Protein AF-A0A5D2T5R1-F1 (afdb_monomer_lite)

Radius of gyration: 22.69 Å; chains: 1; bounding box: 61×31×60 Å

pLDDT: mean 83.23, std 13.33, range [31.56, 95.31]

InterPro domains:
  IPR001096 Peptidase C13, legumain [PF01650] (1-51)
  IPR001096 Peptidase C13, legumain [PTHR12000] (1-160)
  IPR046427 Legumain prodomain superfamily [G3DSA:1.10.132.130] (79-177)
  IPR048501 Legumain, prodomain [PF20985] (106-160)

Sequence (188 aa):
MEDSDIHNLRKETLHQQYELVKRRTINDNSAYGSHVMQFAGIGISMDNLFTCLGTNPANDNFKFVNGNSLLPPTKAVNQRNADLAHFWDKYRKAPDVLVRKVEAQKQVMEAMSHRMHVDKGIQLIGKLLFGVERGPEVLNTVRPAGQPLVDDWKCLKKMVISLILSPSSSFSFFSSCNLRRCSVHRHM

Foldseek 3Di:
DVLQVQAFQQQDFLLLVQVLVQVQQCQVVDPQHDGRDDDDDPVRRRHGSCVPPNGDPVNNPHHDDSDNPDHRDPDDDDPLCPQLVVLVVQLVPDDPVDPSNVVSVVSNVVVVVQLVLLVVVLLVVLCVVPNNPCSVVQLPDDDDPPDDLAPDPVQLVVLVVVVCPPPRDDCDPSSVVSSSSSRGDPDD

Secondary structure (DSSP, 8-state):
-HHHHHS-TTT-BHHHHHHHHHHHHHGGG-TT-------S-HHHHTSBTHHHH---GGGTT----SS--SPPPS----HHHHHHHHHHHHHHHS-TTSHHHHHHHHHHHHHHHHHHHHHHHHHHHHHHHH-TTHHHHHHH--PPTTS-S-S-HHHHHHHHHHHHTSTT----GGGGGGTTGGG-----

Structure 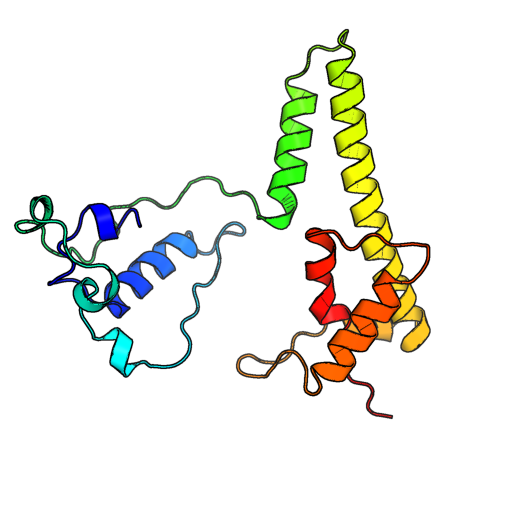(mmCIF, N/CA/C/O backbone):
data_AF-A0A5D2T5R1-F1
#
_entry.id   AF-A0A5D2T5R1-F1
#
loop_
_atom_site.group_PDB
_atom_site.id
_atom_site.type_symbol
_atom_site.label_atom_id
_atom_site.label_alt_id
_atom_site.label_comp_id
_atom_site.label_asym_id
_atom_site.label_entity_id
_atom_site.label_seq_id
_atom_site.pdbx_PDB_ins_code
_atom_site.Cartn_x
_atom_site.Cartn_y
_atom_site.Cartn_z
_atom_site.occupancy
_atom_site.B_iso_or_equiv
_atom_site.auth_seq_id
_atom_site.auth_comp_id
_atom_site.auth_asym_id
_atom_site.auth_atom_id
_atom_site.pdbx_PDB_model_num
ATOM 1 N N . MET A 1 1 ? 14.013 5.624 -6.627 1.00 91.00 1 MET A N 1
ATOM 2 C CA . MET A 1 1 ? 14.733 6.820 -6.139 1.00 91.00 1 MET A CA 1
ATOM 3 C C . MET A 1 1 ? 16.189 6.475 -5.927 1.00 91.00 1 MET A C 1
ATOM 5 O O . MET A 1 1 ? 16.921 6.706 -6.864 1.00 91.00 1 MET A O 1
ATOM 9 N N . GLU A 1 2 ? 16.575 5.794 -4.839 1.00 90.12 2 GLU A N 1
ATOM 10 C CA . GLU A 1 2 ? 17.989 5.417 -4.595 1.00 90.12 2 GLU A CA 1
ATOM 11 C C . GLU A 1 2 ? 18.666 4.722 -5.788 1.00 90.12 2 GLU A C 1
ATOM 13 O O . GLU A 1 2 ? 19.826 4.968 -6.084 1.00 90.12 2 GLU A O 1
ATOM 18 N N . ASP A 1 3 ? 17.920 3.871 -6.487 1.00 89.19 3 ASP A N 1
ATOM 19 C CA . ASP A 1 3 ? 18.346 3.224 -7.726 1.00 89.19 3 ASP A CA 1
ATOM 20 C C . ASP A 1 3 ? 18.598 4.232 -8.871 1.00 89.19 3 ASP A C 1
ATOM 22 O O . AS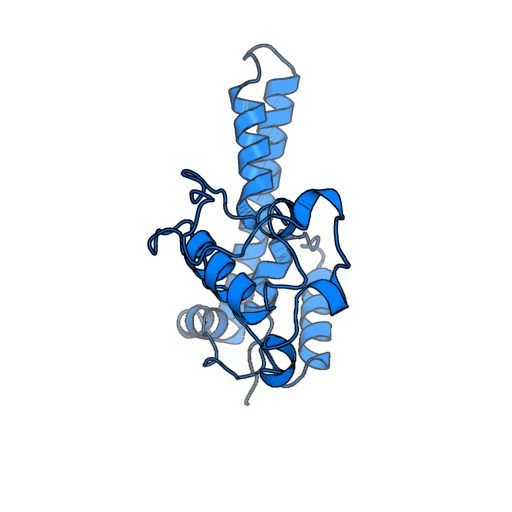P A 1 3 ? 19.683 4.278 -9.446 1.00 89.19 3 ASP A O 1
ATOM 26 N N . SER A 1 4 ? 17.642 5.126 -9.132 1.00 90.62 4 SER A N 1
ATOM 27 C CA . SER A 1 4 ? 17.786 6.200 -10.124 1.00 90.62 4 SER A CA 1
ATOM 28 C C . SER A 1 4 ? 18.909 7.193 -9.814 1.00 90.62 4 SER A C 1
ATOM 30 O O . SER A 1 4 ? 19.455 7.791 -10.738 1.00 90.62 4 SER A O 1
ATOM 32 N N . ASP A 1 5 ? 19.254 7.380 -8.540 1.00 90.06 5 ASP A N 1
ATOM 33 C CA . ASP A 1 5 ? 20.281 8.337 -8.117 1.00 90.06 5 ASP A CA 1
ATOM 34 C C . ASP A 1 5 ? 21.699 7.892 -8.502 1.00 90.06 5 ASP A C 1
ATOM 36 O O . ASP A 1 5 ? 22.591 8.735 -8.609 1.00 90.06 5 ASP A O 1
ATOM 40 N N . ILE A 1 6 ? 21.918 6.592 -8.736 1.00 87.69 6 ILE A N 1
ATOM 41 C CA . ILE A 1 6 ? 23.251 6.009 -8.977 1.00 87.69 6 ILE A CA 1
ATOM 42 C C . ILE A 1 6 ? 23.436 5.445 -10.393 1.00 87.69 6 ILE A C 1
ATOM 44 O O . ILE A 1 6 ? 24.558 5.106 -10.775 1.00 87.69 6 ILE A O 1
ATOM 48 N N . HIS A 1 7 ? 22.365 5.341 -11.184 1.00 87.75 7 HIS A N 1
ATOM 49 C CA . HIS A 1 7 ? 22.400 4.769 -12.530 1.00 87.75 7 HIS A CA 1
ATOM 50 C C . HIS A 1 7 ? 22.285 5.824 -13.638 1.00 87.75 7 HIS A C 1
ATOM 52 O O . HIS A 1 7 ? 21.771 6.930 -13.459 1.00 87.75 7 HIS A O 1
ATOM 58 N N . ASN A 1 8 ? 22.774 5.463 -14.830 1.00 90.50 8 ASN A N 1
ATOM 59 C CA . ASN A 1 8 ? 22.544 6.236 -16.045 1.00 90.50 8 ASN A CA 1
ATOM 60 C C . ASN A 1 8 ? 21.155 5.907 -16.612 1.00 90.50 8 ASN A C 1
ATOM 62 O O . ASN A 1 8 ? 20.963 4.873 -17.257 1.00 90.50 8 ASN A O 1
ATOM 66 N N . LEU A 1 9 ? 20.213 6.832 -16.440 1.00 92.38 9 LEU A N 1
ATOM 67 C CA . LEU A 1 9 ? 18.804 6.665 -16.815 1.00 92.38 9 LEU A CA 1
ATOM 68 C C . LEU A 1 9 ? 18.557 6.575 -18.330 1.00 92.38 9 LEU A C 1
ATOM 70 O O . LEU A 1 9 ? 17.458 6.231 -18.757 1.00 92.38 9 LEU A O 1
ATOM 74 N N . ARG A 1 10 ? 19.564 6.861 -19.168 1.00 91.69 10 ARG A N 1
ATOM 75 C CA . ARG A 1 10 ? 19.501 6.625 -20.624 1.00 91.69 10 ARG A CA 1
ATOM 76 C C . ARG A 1 10 ? 19.769 5.168 -21.002 1.00 91.69 10 ARG A C 1
ATOM 78 O O . ARG A 1 10 ? 19.569 4.807 -22.157 1.00 91.69 10 ARG A O 1
ATOM 85 N N . LYS A 1 11 ? 20.291 4.368 -20.071 1.00 90.31 11 LYS A N 1
ATOM 86 C CA . LYS A 1 11 ? 20.657 2.956 -20.274 1.00 90.31 11 LYS A CA 1
ATOM 87 C C . LYS A 1 11 ? 19.783 1.997 -19.469 1.00 90.31 11 LYS A C 1
ATOM 89 O O . LYS A 1 11 ? 19.877 0.793 -19.679 1.00 90.31 11 LYS A O 1
ATOM 94 N N . GLU A 1 12 ? 19.000 2.522 -18.535 1.00 90.81 12 GLU A N 1
ATOM 95 C CA . GLU A 1 12 ? 18.075 1.762 -17.708 1.00 90.81 12 GLU A CA 1
ATOM 96 C C . GLU A 1 12 ? 16.637 2.001 -18.170 1.00 90.81 12 GLU A C 1
ATOM 98 O O . GLU A 1 12 ? 16.208 3.141 -18.354 1.00 90.81 12 GLU A O 1
ATOM 103 N N . THR A 1 13 ? 15.896 0.912 -18.342 1.00 92.19 13 THR A N 1
AT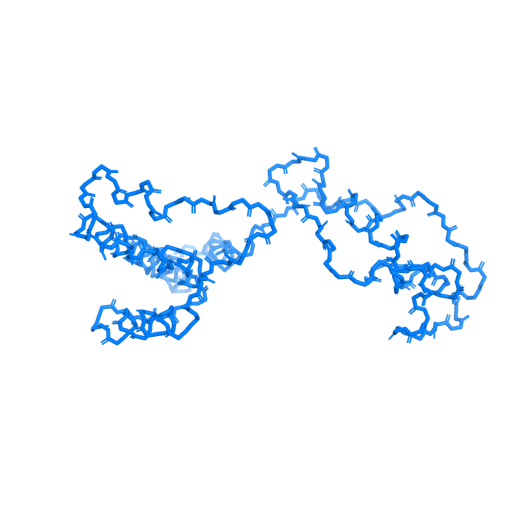OM 104 C CA . THR A 1 13 ? 14.479 0.921 -18.725 1.00 92.19 13 THR A CA 1
ATOM 105 C C . THR A 1 13 ? 13.560 0.932 -17.507 1.00 92.19 13 THR A C 1
ATOM 107 O O . THR A 1 13 ? 13.919 0.458 -16.426 1.00 92.19 13 THR A O 1
ATOM 110 N N . LEU A 1 14 ? 12.327 1.404 -17.693 1.00 92.50 14 LEU A N 1
ATOM 111 C CA . LEU A 1 14 ? 11.272 1.331 -16.676 1.00 92.50 14 LEU A CA 1
ATOM 112 C C . LEU A 1 14 ? 11.038 -0.107 -16.175 1.00 92.50 14 LEU A C 1
ATOM 114 O O . LEU A 1 14 ? 10.806 -0.319 -14.984 1.00 92.50 14 LEU A O 1
ATOM 118 N N . HIS A 1 15 ? 11.132 -1.104 -17.058 1.00 92.06 15 HIS A N 1
ATOM 119 C CA . HIS A 1 15 ? 10.976 -2.514 -16.710 1.00 92.06 15 HIS A CA 1
ATOM 120 C C . HIS A 1 15 ? 12.117 -3.031 -15.823 1.00 92.06 15 HIS A C 1
ATOM 122 O O . HIS A 1 15 ? 11.867 -3.732 -14.842 1.00 92.06 15 HIS A O 1
ATOM 128 N N . GLN A 1 16 ? 13.364 -2.665 -16.133 1.00 91.38 16 GLN A N 1
ATOM 129 C CA . GLN A 1 16 ? 14.523 -3.037 -15.317 1.00 91.38 16 GLN A CA 1
ATOM 130 C C . GLN A 1 16 ? 14.413 -2.473 -13.900 1.00 91.38 16 GLN A C 1
ATOM 132 O O . GLN A 1 16 ? 14.562 -3.223 -12.931 1.00 91.38 16 GLN A O 1
ATOM 137 N N . GLN A 1 17 ? 14.050 -1.194 -13.778 1.00 92.00 17 GLN A N 1
ATOM 138 C CA . GLN A 1 17 ? 13.802 -0.585 -12.477 1.00 92.00 17 GLN A CA 1
ATOM 139 C C . GLN A 1 17 ? 12.642 -1.265 -11.739 1.00 92.00 17 GLN A C 1
ATOM 141 O O . GLN A 1 17 ? 12.740 -1.520 -10.537 1.00 92.00 17 GLN A O 1
ATOM 146 N N . TYR A 1 18 ? 11.548 -1.591 -12.435 1.00 92.06 18 TYR A N 1
ATOM 147 C CA . TYR A 1 18 ? 10.425 -2.316 -11.840 1.00 92.06 18 TYR A CA 1
ATOM 148 C C . TYR A 1 18 ? 10.869 -3.648 -11.222 1.00 92.06 18 TYR A C 1
ATOM 150 O O . TYR A 1 18 ? 10.555 -3.908 -10.060 1.00 92.06 18 TYR A O 1
ATOM 158 N N . GLU A 1 19 ? 11.624 -4.474 -11.950 1.00 90.94 19 GLU A N 1
ATOM 159 C CA . GLU A 1 19 ? 12.091 -5.769 -11.440 1.00 90.94 19 GLU A CA 1
ATOM 160 C C . GLU A 1 19 ? 13.079 -5.614 -10.271 1.00 90.94 19 GLU A C 1
ATOM 162 O O . GLU A 1 19 ? 13.005 -6.369 -9.294 1.00 90.94 19 GLU A O 1
ATOM 167 N N . LEU A 1 20 ? 13.950 -4.598 -10.305 1.00 90.44 20 LEU A N 1
ATOM 168 C CA . LEU A 1 20 ? 14.863 -4.290 -9.201 1.00 90.44 20 LEU A CA 1
ATOM 169 C C . LEU A 1 20 ? 14.090 -3.890 -7.936 1.00 90.44 20 LEU A C 1
ATOM 171 O O . LEU A 1 20 ? 14.309 -4.459 -6.860 1.00 90.44 20 LEU A O 1
ATOM 175 N N . VAL A 1 21 ? 13.140 -2.957 -8.066 1.00 91.31 21 VAL A N 1
ATOM 176 C CA . VAL A 1 21 ? 12.289 -2.494 -6.961 1.00 91.31 21 VAL A CA 1
ATOM 177 C C . VAL A 1 21 ? 11.440 -3.643 -6.424 1.00 91.31 21 VAL A C 1
ATOM 179 O O . VAL A 1 21 ? 11.411 -3.865 -5.218 1.00 91.31 21 VAL A O 1
ATOM 182 N N . LYS A 1 22 ? 10.824 -4.444 -7.295 1.00 91.12 22 LYS A N 1
ATOM 183 C CA . LYS A 1 22 ? 10.044 -5.632 -6.922 1.00 91.12 22 LYS A CA 1
ATOM 184 C C . LYS A 1 22 ? 10.860 -6.621 -6.095 1.00 91.12 22 LYS A C 1
ATOM 186 O O . LYS A 1 22 ? 10.397 -7.043 -5.035 1.00 91.12 22 LYS A O 1
ATOM 191 N N . ARG A 1 23 ? 12.082 -6.951 -6.527 1.00 88.75 23 ARG A N 1
ATOM 192 C CA . ARG A 1 23 ? 12.979 -7.858 -5.793 1.00 88.75 23 ARG A CA 1
ATOM 193 C C . ARG A 1 23 ? 13.417 -7.276 -4.449 1.00 88.75 23 ARG A C 1
ATOM 195 O O . ARG A 1 23 ? 13.539 -8.009 -3.475 1.00 88.75 23 ARG A O 1
ATOM 202 N N . ARG A 1 24 ? 13.635 -5.963 -4.361 1.00 88.06 24 ARG A N 1
ATOM 203 C CA . ARG A 1 24 ? 13.992 -5.314 -3.091 1.00 88.06 24 ARG A CA 1
ATOM 204 C C . ARG A 1 24 ? 12.807 -5.246 -2.123 1.00 88.06 24 ARG A C 1
ATOM 206 O O . ARG A 1 24 ? 12.976 -5.482 -0.931 1.00 88.06 24 ARG A O 1
ATOM 213 N N . THR A 1 25 ? 11.612 -4.936 -2.619 1.00 89.50 25 THR A N 1
ATOM 214 C CA . THR A 1 25 ? 10.406 -4.739 -1.803 1.00 89.50 25 THR A CA 1
ATOM 215 C C . THR A 1 25 ? 9.778 -6.050 -1.329 1.00 89.50 25 THR A C 1
ATOM 217 O O . THR A 1 25 ? 9.201 -6.070 -0.242 1.00 89.50 25 THR A O 1
ATOM 220 N N . ILE A 1 26 ? 9.917 -7.155 -2.074 1.00 88.38 26 ILE A N 1
ATOM 221 C CA . ILE A 1 26 ? 9.439 -8.467 -1.607 1.00 88.38 26 ILE A CA 1
ATOM 222 C C . ILE A 1 26 ? 10.210 -8.956 -0.369 1.00 88.38 26 ILE A C 1
ATOM 224 O O . ILE A 1 26 ? 9.658 -9.730 0.409 1.00 88.38 26 ILE A O 1
ATOM 228 N N . ASN A 1 27 ? 11.442 -8.466 -0.157 1.00 82.81 27 ASN A N 1
ATOM 229 C CA . ASN A 1 27 ? 12.270 -8.700 1.032 1.00 82.81 27 ASN A CA 1
ATOM 230 C C . ASN A 1 27 ? 12.295 -10.179 1.463 1.00 82.81 27 ASN A C 1
ATOM 232 O O . ASN A 1 27 ? 11.789 -10.520 2.536 1.00 82.81 27 ASN A O 1
ATOM 236 N N . ASP A 1 28 ? 12.782 -11.051 0.574 1.00 79.38 28 ASP A N 1
ATOM 237 C CA . ASP A 1 28 ? 12.833 -12.515 0.734 1.00 79.38 28 ASP A CA 1
ATOM 238 C C . ASP A 1 28 ? 11.495 -13.161 1.130 1.00 79.38 28 ASP A C 1
ATOM 240 O O . ASP A 1 28 ? 11.442 -14.153 1.854 1.00 79.38 28 ASP A O 1
ATOM 244 N N . ASN A 1 29 ? 10.387 -12.580 0.657 1.00 72.62 29 ASN A N 1
ATOM 245 C CA . ASN A 1 29 ? 9.025 -12.996 0.988 1.00 72.62 29 ASN A CA 1
ATOM 246 C C . ASN A 1 29 ? 8.727 -12.969 2.503 1.00 72.62 29 ASN A C 1
ATOM 248 O O . ASN A 1 29 ? 7.905 -13.732 3.012 1.00 72.62 29 ASN A O 1
ATOM 252 N N . SER A 1 30 ? 9.406 -12.089 3.242 1.00 76.00 30 SER A N 1
ATOM 253 C CA . SER A 1 30 ? 9.141 -11.875 4.663 1.00 76.00 30 SER A CA 1
ATOM 254 C C . SER A 1 30 ? 7.781 -11.208 4.890 1.00 76.00 30 SER A C 1
ATOM 256 O O . SER A 1 30 ? 7.253 -10.493 4.038 1.00 76.00 30 SER A O 1
ATOM 258 N N . ALA A 1 31 ? 7.245 -11.343 6.108 1.00 74.94 31 ALA A N 1
ATOM 259 C CA . ALA A 1 31 ? 6.008 -10.674 6.530 1.00 74.94 31 ALA A CA 1
ATOM 260 C C . ALA A 1 31 ? 6.065 -9.128 6.466 1.00 74.94 31 ALA A C 1
ATOM 262 O O . ALA A 1 31 ? 5.047 -8.460 6.651 1.00 74.94 31 ALA A O 1
ATOM 263 N N . TYR A 1 32 ? 7.250 -8.561 6.231 1.00 77.44 32 TYR A N 1
ATOM 264 C CA . TYR A 1 32 ? 7.507 -7.125 6.160 1.00 77.44 32 TYR A CA 1
ATOM 265 C C . TYR A 1 32 ? 7.657 -6.605 4.720 1.00 77.44 32 TYR A C 1
ATOM 267 O O . TYR A 1 32 ? 7.823 -5.399 4.537 1.00 77.44 32 TYR A O 1
ATOM 275 N N . GLY A 1 33 ? 7.611 -7.490 3.719 1.00 86.38 33 GLY A N 1
ATOM 276 C CA . GLY A 1 33 ? 7.673 -7.145 2.301 1.00 86.38 33 GLY A CA 1
ATOM 277 C C . GLY A 1 33 ? 6.300 -6.940 1.657 1.00 86.38 33 GLY A C 1
ATOM 278 O O . GLY A 1 33 ? 5.247 -7.132 2.273 1.00 86.38 33 GLY A O 1
ATOM 279 N N . SER A 1 34 ? 6.299 -6.546 0.386 1.00 89.88 34 SER A N 1
ATOM 280 C CA . SER A 1 34 ? 5.082 -6.472 -0.424 1.00 89.88 34 SER A CA 1
ATOM 281 C C . SER A 1 34 ? 5.342 -6.794 -1.894 1.00 89.88 34 SER A C 1
ATOM 283 O O . SER A 1 34 ? 6.472 -6.755 -2.381 1.00 89.88 34 SER A O 1
ATOM 285 N N . HIS A 1 35 ? 4.269 -7.138 -2.605 1.00 92.62 35 HIS A N 1
ATOM 286 C CA . HIS A 1 35 ? 4.322 -7.415 -4.034 1.00 92.62 35 HIS A CA 1
ATOM 287 C C . HIS A 1 35 ? 4.156 -6.108 -4.807 1.00 92.62 35 HIS A C 1
ATOM 289 O O . HIS A 1 35 ? 3.090 -5.489 -4.774 1.00 92.62 35 HIS A O 1
ATOM 295 N N . VAL A 1 36 ? 5.213 -5.689 -5.502 1.00 93.12 36 VAL A N 1
ATOM 296 C CA . VAL A 1 36 ? 5.160 -4.529 -6.397 1.00 93.12 36 VAL A CA 1
ATOM 297 C C . VAL A 1 36 ? 4.421 -4.935 -7.666 1.00 93.12 36 VAL A C 1
ATOM 299 O O . VAL A 1 36 ? 4.828 -5.849 -8.389 1.00 93.12 36 VAL A O 1
ATOM 302 N N . MET A 1 37 ? 3.312 -4.253 -7.924 1.00 91.94 37 MET A N 1
ATOM 303 C CA . MET A 1 37 ? 2.425 -4.536 -9.047 1.00 91.94 37 MET A CA 1
ATOM 304 C C . MET A 1 37 ? 2.685 -3.553 -10.188 1.00 91.94 37 MET A C 1
ATOM 306 O O . MET A 1 37 ? 2.963 -2.382 -9.943 1.00 91.94 37 MET A O 1
ATOM 310 N N . GLN A 1 38 ? 2.543 -4.025 -11.423 1.00 90.88 38 GLN A N 1
ATOM 311 C CA . GLN A 1 38 ? 2.519 -3.190 -12.622 1.00 90.88 38 GLN A CA 1
ATOM 312 C C . GLN A 1 38 ? 1.129 -3.268 -13.260 1.00 90.88 38 GLN A C 1
ATOM 314 O O . GLN A 1 38 ? 0.517 -4.338 -13.289 1.00 90.88 38 GLN A O 1
ATOM 319 N N . PHE A 1 39 ? 0.626 -2.144 -13.762 1.00 88.12 39 PHE A N 1
ATOM 320 C CA . PHE A 1 39 ? -0.681 -2.054 -14.408 1.00 88.12 39 PHE A CA 1
ATOM 321 C C . PHE A 1 39 ? -0.571 -1.227 -15.688 1.00 88.12 39 PHE A C 1
ATOM 323 O O . PHE A 1 39 ? 0.120 -0.212 -15.698 1.00 88.12 39 PHE A O 1
ATOM 330 N N . ALA A 1 40 ? -1.314 -1.638 -16.722 1.00 80.81 40 ALA A N 1
ATOM 331 C CA . ALA A 1 40 ? -1.335 -1.027 -18.056 1.00 80.81 40 ALA A CA 1
ATOM 332 C C . ALA A 1 40 ? 0.036 -0.978 -18.776 1.00 80.81 40 ALA A C 1
ATOM 334 O O . ALA A 1 40 ? 1.066 -1.365 -18.235 1.00 80.81 40 ALA A O 1
ATOM 335 N N . GLY A 1 41 ? 0.016 -0.549 -20.045 1.00 70.50 41 GLY A N 1
ATOM 336 C CA . GLY A 1 41 ? 1.172 0.010 -20.757 1.00 70.50 41 GLY A CA 1
ATOM 337 C C . GLY A 1 41 ? 2.484 -0.783 -20.747 1.00 70.50 41 GLY A C 1
ATOM 338 O O . GLY A 1 41 ? 3.530 -0.170 -20.567 1.00 70.50 41 GLY A O 1
ATOM 339 N N . ILE A 1 42 ? 2.473 -2.099 -21.003 1.00 70.12 42 ILE A N 1
ATOM 340 C CA . ILE A 1 42 ? 3.716 -2.902 -21.095 1.00 70.12 42 ILE A CA 1
ATOM 341 C C . ILE A 1 42 ? 4.684 -2.313 -22.141 1.00 70.12 42 ILE A C 1
ATOM 343 O O . ILE A 1 42 ? 5.893 -2.347 -21.937 1.00 70.12 42 ILE A O 1
ATOM 347 N N . GLY A 1 43 ? 4.168 -1.691 -23.208 1.00 77.69 43 GLY A N 1
ATOM 348 C CA . GLY A 1 43 ? 4.989 -0.994 -24.206 1.00 77.69 43 GLY A CA 1
ATOM 349 C C . GLY A 1 43 ? 5.862 0.118 -23.614 1.00 77.69 43 GLY A C 1
ATOM 350 O O . GLY A 1 43 ? 7.039 0.191 -23.937 1.00 77.69 43 GLY A O 1
ATOM 351 N N . ILE A 1 44 ? 5.318 0.905 -22.678 1.00 83.62 44 ILE A N 1
ATOM 352 C CA . ILE A 1 44 ? 6.032 2.013 -22.017 1.00 83.62 44 ILE A CA 1
ATOM 353 C C . ILE A 1 44 ? 7.127 1.473 -21.091 1.00 83.62 44 ILE A C 1
ATOM 355 O O . ILE A 1 44 ? 8.143 2.120 -20.881 1.00 83.62 44 ILE A O 1
ATOM 359 N N . SER A 1 45 ? 6.972 0.256 -20.557 1.00 87.38 45 SER A N 1
ATOM 360 C CA . SER A 1 45 ? 7.990 -0.328 -19.675 1.00 87.38 45 SER A CA 1
ATOM 361 C C . SER A 1 45 ? 9.343 -0.549 -20.369 1.00 87.38 45 SER A C 1
ATOM 363 O O . SER A 1 45 ? 10.367 -0.622 -19.694 1.00 87.38 45 SER A O 1
ATOM 365 N N . MET A 1 46 ? 9.362 -0.611 -21.703 1.00 89.25 46 MET A N 1
ATOM 366 C CA . MET A 1 46 ? 10.596 -0.743 -22.480 1.00 89.25 46 MET A CA 1
ATOM 367 C C . MET A 1 46 ? 11.308 0.596 -22.707 1.00 89.25 46 MET A C 1
ATOM 369 O O . MET A 1 46 ? 12.460 0.596 -23.139 1.00 89.25 46 MET A O 1
ATOM 373 N N . ASP A 1 47 ? 10.663 1.724 -22.401 1.00 91.94 47 ASP A N 1
ATOM 374 C CA . ASP A 1 47 ? 11.281 3.037 -22.529 1.00 91.94 47 ASP A CA 1
ATOM 375 C C . ASP A 1 47 ? 12.344 3.251 -21.447 1.00 91.94 47 ASP A C 1
ATOM 377 O O . ASP A 1 47 ? 12.232 2.795 -20.302 1.00 91.94 47 ASP A O 1
ATOM 381 N N . ASN A 1 48 ? 13.388 3.988 -21.820 1.00 92.56 48 ASN A N 1
ATOM 382 C CA . ASN A 1 48 ? 14.431 4.407 -20.892 1.00 92.56 48 ASN A CA 1
ATOM 383 C C . ASN A 1 48 ? 13.860 5.364 -19.841 1.00 92.56 48 ASN A C 1
ATOM 385 O O . ASN A 1 48 ? 13.148 6.303 -20.192 1.00 92.56 48 ASN A O 1
ATOM 389 N N . LEU A 1 49 ? 14.263 5.206 -18.577 1.00 92.62 49 LEU A N 1
ATOM 390 C CA . LEU A 1 49 ? 13.840 6.054 -17.452 1.00 92.62 49 LEU A CA 1
ATOM 391 C C . LEU A 1 49 ? 14.044 7.551 -17.712 1.00 92.62 49 LEU A C 1
ATOM 393 O O . LEU A 1 49 ? 13.293 8.381 -17.197 1.00 92.62 49 LEU A O 1
ATOM 397 N N . PHE A 1 50 ? 15.040 7.892 -18.534 1.00 93.31 50 PHE A N 1
ATOM 398 C CA . PHE A 1 50 ? 15.331 9.252 -18.972 1.00 93.31 50 PHE A CA 1
ATOM 399 C C . PHE A 1 50 ? 14.107 10.006 -19.506 1.00 93.31 50 PHE A C 1
ATOM 401 O O . PHE A 1 50 ? 13.994 11.209 -19.275 1.00 93.31 50 PHE A O 1
ATOM 408 N N . THR A 1 51 ? 13.191 9.329 -20.204 1.00 91.56 51 THR A N 1
ATOM 409 C CA . THR A 1 51 ? 12.008 9.977 -20.794 1.00 91.56 51 THR A CA 1
ATOM 410 C C . THR A 1 51 ? 11.055 10.529 -19.733 1.00 91.56 51 THR A C 1
ATOM 412 O O . THR A 1 51 ? 10.361 11.508 -19.996 1.00 91.56 51 THR A O 1
ATOM 415 N N . CYS A 1 52 ? 11.049 9.947 -18.530 1.00 89.75 52 CYS A N 1
ATOM 416 C CA . CYS A 1 52 ? 10.194 10.367 -17.421 1.00 89.75 52 CYS A CA 1
ATOM 417 C C . CYS A 1 52 ? 10.936 11.203 -16.371 1.00 89.75 52 CYS A C 1
ATOM 419 O O . CYS A 1 52 ? 10.364 12.145 -15.827 1.00 89.75 52 CYS A O 1
ATOM 421 N N . LEU A 1 53 ? 12.181 10.838 -16.053 1.00 92.69 53 LEU A N 1
ATOM 422 C CA . LEU A 1 53 ? 12.924 11.369 -14.902 1.00 92.69 53 LEU A CA 1
ATOM 423 C C . LEU A 1 53 ? 14.074 12.313 -15.287 1.00 92.69 53 LEU A C 1
ATOM 425 O O . LEU A 1 53 ? 14.671 12.936 -14.411 1.00 92.69 53 LEU A O 1
ATOM 429 N N . GLY A 1 54 ? 14.397 12.437 -16.577 1.00 91.12 54 GLY A N 1
ATOM 430 C CA . GLY A 1 54 ? 15.570 13.178 -17.039 1.00 91.12 54 GLY A CA 1
ATOM 431 C C . GLY A 1 54 ? 16.879 12.422 -16.790 1.00 91.12 54 GLY A C 1
ATOM 432 O O . GLY A 1 54 ? 16.895 11.200 -16.668 1.00 91.12 54 GLY A O 1
ATOM 433 N N . THR A 1 55 ? 18.014 13.127 -16.786 1.00 84.19 55 THR A N 1
ATOM 434 C CA . THR A 1 55 ? 19.334 12.527 -16.519 1.00 84.19 55 THR A CA 1
ATOM 435 C C . THR A 1 55 ? 20.136 13.391 -15.563 1.00 84.19 55 THR A C 1
ATOM 437 O O . THR A 1 55 ? 20.007 14.615 -15.572 1.00 84.19 55 THR A O 1
ATOM 440 N N . ASN A 1 56 ? 21.020 12.751 -14.806 1.00 89.25 56 ASN A N 1
ATOM 441 C CA . ASN A 1 56 ? 22.076 13.411 -14.057 1.00 89.25 56 ASN A CA 1
ATOM 442 C C . ASN A 1 56 ? 23.412 13.214 -14.803 1.00 89.25 56 ASN A C 1
ATOM 444 O O . ASN A 1 56 ? 23.877 12.075 -14.869 1.00 89.25 56 ASN A O 1
ATOM 448 N N . PRO A 1 57 ? 24.049 14.273 -15.344 1.00 89.38 57 PRO A N 1
ATOM 449 C CA . PRO A 1 57 ? 25.323 14.155 -16.062 1.00 89.38 57 PRO A CA 1
ATOM 450 C C . PRO A 1 57 ? 26.452 13.518 -15.237 1.00 89.38 57 PRO A C 1
ATOM 452 O O . PRO A 1 57 ? 27.335 12.868 -15.791 1.00 89.38 57 PRO A O 1
ATOM 455 N N . ALA A 1 58 ? 26.411 13.639 -13.903 1.00 89.88 58 ALA A N 1
ATOM 456 C CA . ALA A 1 58 ? 27.384 12.985 -13.024 1.00 89.88 58 ALA A CA 1
ATOM 457 C C . ALA A 1 58 ? 27.354 11.447 -13.136 1.00 89.88 58 ALA A C 1
ATOM 459 O O . ALA A 1 58 ? 28.345 10.784 -12.826 1.00 89.88 58 ALA A O 1
ATOM 460 N N . ASN A 1 59 ? 26.245 10.884 -13.630 1.00 87.44 59 ASN A N 1
ATOM 461 C CA . ASN A 1 59 ? 26.023 9.447 -13.708 1.00 87.44 59 ASN A CA 1
ATOM 462 C C . ASN A 1 59 ? 26.312 8.858 -15.102 1.00 87.44 59 ASN A C 1
ATOM 464 O O . ASN A 1 59 ? 26.119 7.661 -15.307 1.00 87.44 59 ASN A O 1
ATOM 468 N N . ASP A 1 60 ? 26.792 9.642 -16.075 1.00 85.56 60 ASP A N 1
ATOM 469 C CA . ASP A 1 60 ? 26.892 9.199 -17.477 1.00 85.56 60 ASP A CA 1
ATOM 470 C C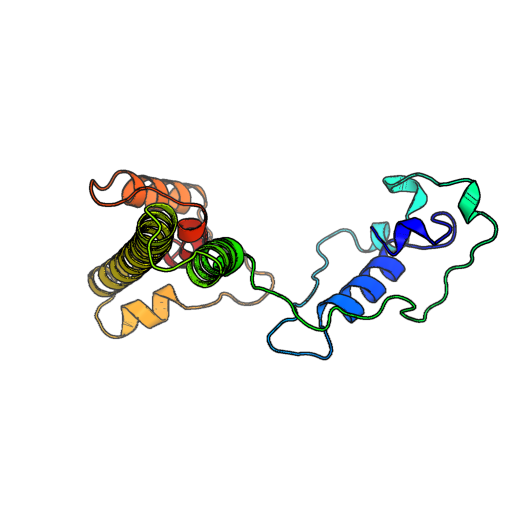 . ASP A 1 60 ? 27.786 7.955 -17.673 1.00 85.56 60 ASP A C 1
ATOM 472 O O . ASP A 1 60 ? 27.488 7.072 -18.496 1.00 85.56 60 ASP A O 1
ATOM 476 N N . ASN A 1 61 ? 28.837 7.841 -16.857 1.00 85.00 61 ASN A N 1
ATOM 477 C CA . ASN A 1 61 ? 29.783 6.722 -16.868 1.00 85.00 61 ASN A CA 1
ATOM 478 C C . ASN A 1 61 ? 29.258 5.461 -16.169 1.00 85.00 61 ASN A C 1
ATOM 480 O O . ASN A 1 61 ? 29.810 4.376 -16.371 1.00 85.00 61 ASN A O 1
ATOM 484 N N . PHE A 1 62 ? 28.187 5.570 -15.383 1.00 81.75 62 PHE A N 1
ATOM 485 C CA . PHE A 1 62 ? 27.598 4.423 -14.710 1.00 81.75 62 PHE A CA 1
ATOM 486 C C . PHE A 1 62 ? 26.835 3.564 -15.719 1.00 81.75 62 PHE A C 1
ATOM 488 O O . PHE A 1 62 ? 26.218 4.041 -16.681 1.00 81.75 62 PHE A O 1
ATOM 495 N N . LYS A 1 63 ? 26.927 2.251 -15.531 1.00 72.69 63 LYS A N 1
ATOM 496 C CA . LYS A 1 63 ? 26.174 1.268 -16.306 1.00 72.69 63 LYS A CA 1
ATOM 497 C C . LYS A 1 63 ? 25.122 0.659 -15.401 1.00 72.69 63 LYS A C 1
ATOM 499 O O . LYS A 1 63 ? 25.370 0.472 -14.214 1.00 72.69 63 LYS A O 1
ATOM 504 N N . PHE A 1 64 ? 23.982 0.321 -15.987 1.00 69.44 64 PHE A N 1
ATOM 505 C CA . PHE A 1 64 ? 23.034 -0.556 -15.326 1.00 69.44 64 PHE A CA 1
ATOM 506 C C . PHE A 1 64 ? 23.723 -1.895 -15.032 1.00 69.44 64 PHE A C 1
ATOM 508 O O . PHE A 1 64 ? 24.308 -2.508 -15.930 1.00 69.44 64 PHE A O 1
ATOM 515 N N . VAL A 1 65 ? 23.668 -2.338 -13.779 1.00 66.81 65 VAL A N 1
ATOM 516 C CA . VAL A 1 65 ? 24.131 -3.661 -13.358 1.00 66.81 65 VAL A CA 1
ATOM 517 C C . VAL A 1 65 ? 22.912 -4.409 -12.839 1.00 66.81 65 VAL A C 1
ATOM 519 O O . VAL A 1 65 ? 22.258 -3.960 -11.910 1.00 66.81 65 VAL A O 1
ATOM 522 N N . ASN A 1 66 ? 22.624 -5.581 -13.408 1.00 58.22 66 ASN A N 1
ATOM 523 C CA . ASN A 1 66 ? 21.448 -6.405 -13.075 1.00 58.22 66 ASN A CA 1
ATOM 524 C C . ASN A 1 66 ? 21.469 -6.997 -11.638 1.00 58.22 66 ASN A C 1
ATOM 526 O O . ASN A 1 66 ? 20.649 -7.844 -11.280 1.00 58.22 66 ASN A O 1
ATOM 530 N N . GLY A 1 67 ? 22.440 -6.594 -10.817 1.00 56.16 67 GLY A N 1
ATOM 531 C CA . GLY A 1 67 ? 22.566 -6.983 -9.420 1.00 56.16 67 GLY A CA 1
ATOM 532 C C . GLY A 1 67 ? 21.977 -5.906 -8.518 1.00 56.16 67 GLY A C 1
ATOM 533 O O . GLY A 1 67 ? 22.279 -4.729 -8.687 1.00 56.16 67 GLY A O 1
ATOM 534 N N . ASN A 1 68 ? 21.173 -6.310 -7.532 1.00 58.22 68 ASN A N 1
ATOM 535 C CA . ASN A 1 68 ? 20.706 -5.410 -6.482 1.00 58.22 68 ASN A CA 1
ATOM 536 C C . ASN A 1 68 ? 21.915 -4.973 -5.636 1.00 58.22 68 ASN A C 1
ATOM 538 O O . ASN A 1 68 ? 22.238 -5.608 -4.637 1.00 58.22 68 ASN A O 1
ATOM 542 N N . SER A 1 69 ? 22.593 -3.897 -6.032 1.00 59.94 69 SER A N 1
ATOM 543 C CA . SER A 1 69 ? 23.615 -3.243 -5.204 1.00 59.94 69 SER A CA 1
ATOM 544 C C . SER A 1 69 ? 23.012 -2.688 -3.907 1.00 59.94 69 SER A C 1
ATOM 546 O O . SER A 1 69 ? 23.702 -2.545 -2.899 1.00 59.94 69 SER A O 1
ATOM 548 N N . LEU A 1 70 ? 21.704 -2.415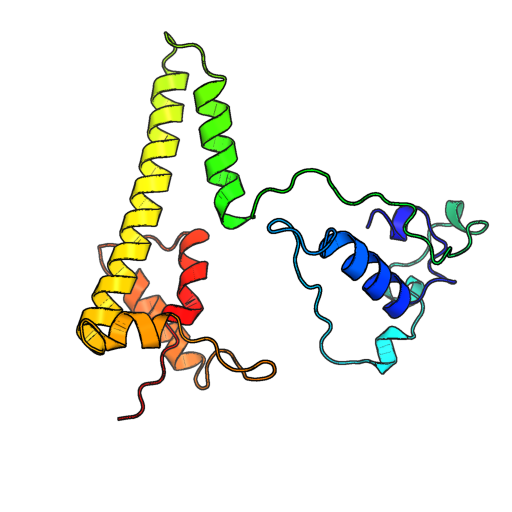 -3.923 1.00 69.56 70 LEU A N 1
ATOM 549 C CA . LEU A 1 70 ? 20.935 -1.919 -2.794 1.00 69.56 70 LEU A CA 1
ATOM 550 C C . LEU A 1 70 ? 20.378 -3.079 -1.966 1.00 69.56 70 LEU A C 1
ATOM 552 O O . LEU A 1 70 ? 19.477 -3.805 -2.400 1.00 69.56 70 LEU A O 1
ATOM 556 N N . LEU A 1 71 ? 20.886 -3.211 -0.742 1.00 71.88 71 LEU A N 1
ATOM 557 C CA . LEU A 1 71 ? 20.375 -4.170 0.231 1.00 71.88 71 LEU A CA 1
ATOM 558 C C . LEU A 1 71 ? 18.922 -3.831 0.616 1.00 71.88 71 LEU A C 1
ATOM 560 O O . LEU A 1 71 ? 18.563 -2.650 0.765 1.00 71.88 71 LEU A O 1
ATOM 564 N N . PRO A 1 72 ? 18.056 -4.845 0.782 1.00 72.31 72 PRO A N 1
ATOM 565 C CA . PRO A 1 72 ? 16.735 -4.623 1.336 1.00 72.31 72 PRO A CA 1
ATOM 566 C C . PRO A 1 72 ? 16.841 -4.193 2.812 1.00 72.31 72 PRO A C 1
ATOM 568 O O . PRO A 1 72 ? 17.775 -4.582 3.520 1.00 72.31 72 PRO A O 1
ATOM 571 N N . PRO A 1 73 ? 15.908 -3.359 3.299 1.00 71.50 73 PRO A N 1
ATOM 572 C CA . PRO A 1 73 ? 15.901 -2.942 4.695 1.00 71.50 73 PRO A CA 1
ATOM 573 C C . PRO A 1 73 ? 15.652 -4.138 5.627 1.00 71.50 73 PRO A C 1
ATOM 575 O O . PRO A 1 73 ? 14.732 -4.924 5.424 1.00 71.50 73 PRO A O 1
ATOM 578 N N . THR A 1 74 ? 16.434 -4.237 6.705 1.00 73.62 74 THR A N 1
ATOM 579 C CA . THR A 1 74 ? 16.336 -5.339 7.685 1.00 73.62 74 THR A CA 1
ATOM 580 C C . THR A 1 74 ? 15.099 -5.258 8.580 1.00 73.62 74 THR A C 1
ATOM 582 O O . THR A 1 74 ? 14.680 -6.258 9.160 1.00 73.62 74 THR A O 1
ATOM 585 N N . LYS A 1 75 ? 14.508 -4.065 8.720 1.00 78.88 75 LYS A N 1
ATOM 586 C CA . LYS A 1 75 ? 13.280 -3.819 9.482 1.00 78.88 75 LYS A CA 1
ATOM 587 C C . LYS A 1 75 ? 12.400 -2.835 8.727 1.00 78.88 75 LYS A C 1
ATOM 589 O O . LYS A 1 75 ? 12.874 -1.784 8.304 1.00 78.88 75 LYS A O 1
ATOM 594 N N . ALA A 1 76 ? 11.112 -3.144 8.636 1.00 84.06 76 ALA A N 1
ATOM 595 C CA . ALA A 1 76 ? 10.103 -2.235 8.113 1.00 84.06 76 ALA A CA 1
ATOM 596 C C . ALA A 1 76 ? 8.899 -2.181 9.058 1.00 84.06 76 ALA A C 1
ATOM 598 O O . ALA A 1 76 ? 8.583 -3.149 9.751 1.00 84.06 76 ALA A O 1
ATOM 599 N N . VAL A 1 77 ? 8.222 -1.034 9.083 1.00 86.69 77 VAL A N 1
ATOM 600 C CA . VAL A 1 77 ? 6.977 -0.837 9.830 1.00 86.69 77 VAL A CA 1
ATOM 601 C C . VAL A 1 77 ? 5.853 -0.658 8.821 1.00 86.69 77 VAL A C 1
ATOM 603 O O . VAL A 1 77 ? 5.957 0.153 7.903 1.00 86.69 77 VAL A O 1
ATOM 606 N N . ASN A 1 78 ? 4.766 -1.412 8.987 1.00 86.06 78 ASN A N 1
ATOM 607 C CA . ASN A 1 78 ? 3.575 -1.229 8.164 1.00 86.06 78 ASN A CA 1
ATOM 608 C C . ASN A 1 78 ? 3.064 0.213 8.314 1.00 86.06 78 ASN A C 1
ATOM 610 O O . ASN A 1 78 ? 2.875 0.672 9.440 1.00 86.06 78 ASN A O 1
ATOM 614 N N . GLN A 1 79 ? 2.780 0.892 7.200 1.00 87.00 79 GLN A N 1
ATOM 615 C CA . GLN A 1 79 ? 2.318 2.286 7.185 1.00 87.00 79 GLN A CA 1
ATOM 616 C C . GLN A 1 79 ? 1.125 2.533 8.117 1.00 87.00 79 GLN A C 1
ATOM 618 O O . GLN A 1 79 ? 1.085 3.543 8.809 1.00 87.00 79 GLN A O 1
ATOM 623 N N . ARG A 1 80 ? 0.195 1.573 8.227 1.00 85.31 80 ARG A N 1
ATOM 624 C CA . ARG A 1 80 ? -0.963 1.679 9.130 1.00 85.31 80 ARG A CA 1
ATOM 625 C C . ARG A 1 80 ? -0.542 1.826 10.590 1.00 85.31 80 ARG A C 1
ATOM 627 O O . ARG A 1 80 ? -1.271 2.423 11.370 1.00 85.31 80 ARG A O 1
ATOM 634 N N . ASN A 1 81 ? 0.588 1.237 10.967 1.00 87.94 81 ASN A N 1
ATOM 635 C CA . ASN A 1 81 ? 1.089 1.184 12.335 1.00 87.94 81 ASN A CA 1
ATOM 636 C C . ASN A 1 81 ? 2.230 2.173 12.595 1.00 87.94 81 ASN A C 1
ATOM 638 O O . ASN A 1 81 ? 2.700 2.221 13.726 1.00 87.94 81 ASN A O 1
ATOM 642 N N . ALA A 1 82 ? 2.665 2.947 11.597 1.00 90.25 82 ALA A N 1
ATOM 643 C CA . ALA A 1 82 ? 3.772 3.889 11.743 1.00 90.25 82 ALA A CA 1
ATOM 644 C C . ALA A 1 82 ? 3.483 4.949 12.820 1.00 90.25 82 ALA A C 1
ATOM 646 O O . ALA A 1 82 ? 4.309 5.148 13.708 1.00 90.25 82 ALA A O 1
ATOM 647 N N . ASP A 1 83 ? 2.279 5.530 12.819 1.00 88.75 83 ASP A N 1
ATOM 648 C CA . ASP A 1 83 ? 1.865 6.516 13.830 1.00 88.75 83 ASP A CA 1
ATOM 649 C C . ASP A 1 83 ? 1.832 5.909 15.235 1.00 88.75 83 ASP A C 1
ATOM 651 O O . ASP A 1 83 ? 2.351 6.482 16.191 1.00 88.75 83 ASP A O 1
ATOM 655 N N . LEU A 1 84 ? 1.276 4.700 15.365 1.00 91.75 84 LEU A N 1
ATOM 656 C CA . LEU A 1 84 ? 1.220 4.010 16.652 1.00 91.75 84 LEU A CA 1
ATOM 657 C C . LEU A 1 84 ? 2.622 3.630 17.145 1.00 91.75 84 LEU A C 1
ATOM 659 O O . LEU A 1 84 ? 2.903 3.760 18.333 1.00 91.75 84 LEU A O 1
ATOM 663 N N . ALA A 1 85 ? 3.513 3.206 16.245 1.00 92.44 85 ALA A N 1
ATOM 664 C CA . ALA A 1 85 ? 4.909 2.932 16.567 1.00 92.44 85 ALA A CA 1
ATOM 665 C C . ALA A 1 85 ? 5.633 4.205 17.029 1.00 92.44 85 ALA A C 1
ATOM 667 O O . ALA A 1 85 ? 6.390 4.152 17.997 1.00 92.44 85 ALA A O 1
ATOM 668 N N . HIS A 1 86 ? 5.357 5.349 16.395 1.00 93.44 86 HIS A N 1
ATOM 669 C CA . HIS A 1 86 ? 5.870 6.647 16.821 1.00 93.44 86 HIS A CA 1
ATOM 670 C C . HIS A 1 86 ? 5.364 7.033 18.220 1.00 93.44 86 HIS A C 1
ATOM 672 O O . HIS A 1 86 ? 6.176 7.355 19.089 1.00 93.44 86 HIS A O 1
ATOM 678 N N . PHE A 1 87 ? 4.053 6.955 18.477 1.00 93.69 87 PHE A N 1
ATOM 679 C CA . PHE A 1 87 ? 3.491 7.262 19.799 1.00 93.69 87 PHE A CA 1
ATOM 680 C C . PHE A 1 87 ? 4.032 6.328 20.882 1.00 93.69 87 PHE A C 1
ATOM 682 O O . PHE A 1 87 ? 4.381 6.779 21.974 1.00 93.69 87 PHE A O 1
ATOM 689 N N . TRP A 1 88 ? 4.167 5.040 20.566 1.00 94.44 88 TRP A N 1
ATOM 690 C CA . TRP A 1 88 ? 4.739 4.055 21.474 1.00 94.44 88 TRP A CA 1
ATOM 691 C C . TRP A 1 88 ? 6.206 4.349 21.799 1.00 94.44 88 TRP A C 1
ATOM 693 O O . TRP A 1 88 ? 6.603 4.325 22.965 1.00 94.44 88 TRP 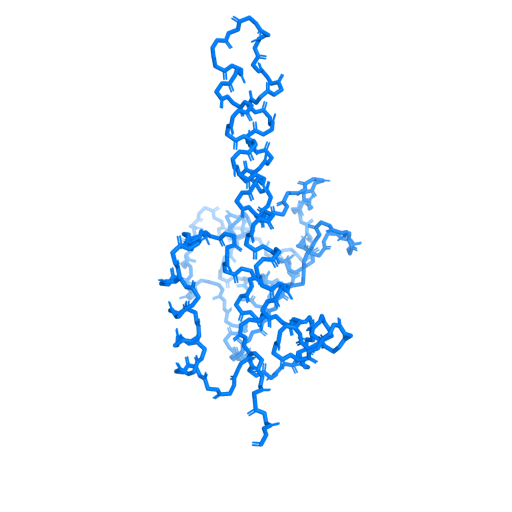A O 1
ATOM 703 N N . ASP A 1 89 ? 7.015 4.683 20.791 1.00 94.69 89 ASP A N 1
ATOM 704 C CA . ASP A 1 89 ? 8.417 5.046 20.995 1.00 94.69 89 ASP A CA 1
ATOM 705 C C . ASP A 1 89 ? 8.557 6.341 21.812 1.00 94.69 89 ASP A C 1
ATOM 707 O O . ASP A 1 89 ? 9.373 6.400 22.735 1.00 94.69 89 ASP A O 1
ATOM 711 N N . LYS A 1 90 ? 7.704 7.339 21.547 1.00 93.19 90 LYS A N 1
ATOM 712 C CA . LYS A 1 90 ? 7.625 8.592 22.311 1.00 93.19 90 LYS A CA 1
ATOM 713 C C . LYS A 1 90 ? 7.279 8.346 23.781 1.00 93.19 90 LYS A C 1
ATOM 715 O O . LYS A 1 90 ? 7.915 8.932 24.652 1.00 93.19 90 LYS A O 1
ATOM 720 N N . TYR A 1 91 ? 6.315 7.468 24.065 1.00 93.31 91 TYR A N 1
ATOM 721 C CA . TYR A 1 91 ? 5.962 7.078 25.433 1.00 93.31 91 TYR A CA 1
ATOM 722 C C . TYR A 1 91 ? 7.115 6.349 26.134 1.00 93.31 91 TYR A C 1
ATOM 724 O O . TYR A 1 91 ? 7.486 6.707 27.252 1.00 93.31 91 TYR A O 1
ATOM 732 N N . ARG A 1 92 ? 7.726 5.365 25.463 1.00 94.25 92 ARG A N 1
ATOM 733 C CA . ARG A 1 92 ? 8.820 4.559 26.022 1.00 94.25 92 ARG A CA 1
ATOM 734 C C . ARG A 1 92 ? 10.055 5.398 26.354 1.00 94.25 92 ARG A C 1
ATOM 736 O O . ARG A 1 92 ? 10.701 5.148 27.365 1.00 94.25 92 ARG A O 1
ATOM 743 N N . LYS A 1 93 ? 10.386 6.377 25.508 1.00 93.19 93 LYS A N 1
ATOM 744 C CA . LYS A 1 93 ? 11.536 7.275 25.700 1.00 93.19 93 LYS A CA 1
ATOM 745 C C . LYS A 1 93 ? 11.269 8.409 26.693 1.00 93.19 93 LYS A C 1
ATOM 747 O O . LYS A 1 93 ? 12.212 9.090 27.086 1.00 93.19 93 LYS A O 1
ATOM 752 N N . ALA A 1 94 ? 10.016 8.645 27.086 1.00 89.75 94 ALA A N 1
ATOM 753 C CA . ALA A 1 94 ? 9.692 9.702 28.032 1.00 89.75 94 ALA A CA 1
ATOM 754 C C . ALA A 1 94 ? 10.047 9.285 29.479 1.00 89.75 94 ALA A C 1
ATOM 756 O O . ALA A 1 94 ? 9.712 8.168 29.894 1.00 89.75 94 ALA A O 1
ATOM 757 N N . PRO A 1 95 ? 10.687 10.171 30.267 1.00 88.25 95 PRO A N 1
ATOM 758 C CA . PRO A 1 95 ? 10.997 9.903 31.672 1.00 88.25 95 PRO A CA 1
ATOM 759 C C . PRO A 1 95 ? 9.720 9.837 32.527 1.00 88.25 95 PRO A C 1
ATOM 761 O O . PRO A 1 95 ? 8.773 10.587 32.286 1.00 88.25 95 PRO A O 1
ATOM 764 N N . ASP A 1 96 ? 9.700 8.952 33.530 1.00 75.31 96 ASP A N 1
ATOM 765 C CA . ASP A 1 96 ? 8.492 8.562 34.286 1.00 75.31 96 ASP A CA 1
ATOM 766 C C . ASP A 1 96 ? 7.771 9.705 35.005 1.00 75.31 96 ASP A C 1
ATOM 768 O O . ASP A 1 96 ? 6.548 9.709 35.100 1.00 75.31 96 ASP A O 1
ATOM 772 N N . VAL A 1 97 ? 8.518 10.706 35.464 1.00 72.44 97 VAL A N 1
ATOM 773 C CA . VAL A 1 97 ? 8.007 11.789 36.324 1.00 72.44 97 VAL A CA 1
ATOM 774 C C . VAL A 1 97 ? 7.477 12.981 35.508 1.00 72.44 97 VAL A C 1
ATOM 776 O O . VAL A 1 97 ? 7.037 13.989 36.053 1.00 72.44 97 VAL A O 1
ATOM 779 N N . LEU A 1 98 ? 7.523 12.907 34.176 1.00 78.25 98 LEU A N 1
ATOM 780 C CA . LEU A 1 98 ? 7.235 14.050 33.318 1.00 78.25 98 LEU A CA 1
ATOM 781 C C . LEU A 1 98 ? 5.796 14.018 32.792 1.00 78.25 98 LEU A C 1
ATOM 783 O O . LEU A 1 98 ? 5.364 13.027 32.210 1.00 78.25 98 LEU A O 1
ATOM 787 N N . VAL A 1 99 ? 5.102 15.162 32.856 1.00 86.69 99 VAL A N 1
ATOM 788 C CA . VAL A 1 99 ? 3.785 15.401 32.216 1.00 86.69 99 VAL A CA 1
ATOM 789 C C . VAL A 1 99 ? 3.755 14.915 30.757 1.00 86.69 99 VAL A C 1
ATOM 791 O O . VAL A 1 99 ? 2.756 14.383 30.282 1.00 86.69 99 VAL A O 1
ATOM 794 N N . ARG A 1 100 ? 4.889 15.012 30.049 1.00 84.31 100 ARG A N 1
ATOM 795 C CA . ARG A 1 100 ? 5.046 14.525 28.669 1.00 84.31 100 ARG A CA 1
ATOM 796 C C . ARG A 1 100 ? 4.854 13.011 28.524 1.00 84.31 100 ARG A C 1
ATOM 798 O O . ARG A 1 100 ? 4.422 12.588 27.457 1.00 84.31 100 ARG A O 1
ATOM 805 N N . LYS A 1 101 ? 5.169 12.200 29.542 1.00 90.19 101 LYS A N 1
ATOM 806 C CA . LYS A 1 101 ? 4.937 10.748 29.511 1.00 90.19 101 LYS A CA 1
ATOM 807 C C . LYS A 1 101 ? 3.455 10.426 29.632 1.00 90.19 101 LYS A C 1
ATOM 809 O O . LYS A 1 101 ? 2.966 9.610 28.859 1.00 90.19 101 LYS A O 1
ATOM 814 N N . VAL A 1 102 ? 2.745 11.114 30.527 1.00 91.69 102 VAL A N 1
ATOM 815 C CA . VAL A 1 102 ? 1.283 11.000 30.656 1.00 91.69 102 VAL A CA 1
ATOM 816 C C . VAL A 1 102 ? 0.601 11.408 29.349 1.00 91.69 102 VAL A C 1
ATOM 818 O O . VAL A 1 102 ? -0.250 10.680 28.847 1.00 91.69 102 VAL A O 1
ATOM 821 N N . GLU A 1 103 ? 1.037 12.509 28.736 1.00 91.25 103 GLU A N 1
ATOM 822 C CA . GLU A 1 103 ? 0.504 12.949 27.444 1.00 91.25 103 GLU A CA 1
ATOM 823 C C . GLU A 1 103 ? 0.821 11.953 26.314 1.00 91.25 103 GLU A C 1
ATOM 825 O O . GLU A 1 103 ? -0.045 11.618 25.511 1.00 91.25 103 GLU A O 1
ATOM 830 N N . ALA A 1 104 ? 2.039 11.403 26.263 1.00 92.12 104 ALA A N 1
ATOM 831 C CA . ALA A 1 104 ? 2.383 10.370 25.286 1.00 92.12 104 ALA A CA 1
ATOM 832 C C . ALA A 1 104 ? 1.572 9.078 25.495 1.00 92.12 104 ALA A C 1
ATOM 834 O O . ALA A 1 104 ? 1.132 8.465 24.523 1.00 92.12 104 ALA A O 1
ATOM 835 N N . GLN A 1 105 ? 1.324 8.683 26.747 1.00 93.38 105 GLN A N 1
ATOM 836 C CA . GLN A 1 105 ? 0.462 7.547 27.075 1.00 93.38 105 GLN A CA 1
ATOM 837 C C . GLN A 1 105 ? -0.972 7.796 26.603 1.00 93.38 105 GLN A C 1
ATOM 839 O O . GLN A 1 105 ? -1.579 6.920 25.986 1.00 93.38 105 GLN A O 1
ATOM 844 N N . LYS A 1 106 ? -1.499 9.000 26.848 1.00 94.12 106 LYS A N 1
ATOM 845 C CA . LYS A 1 106 ? -2.818 9.425 26.378 1.00 94.12 106 LYS A CA 1
ATOM 846 C C . LYS A 1 106 ? -2.926 9.322 24.855 1.00 94.12 106 LYS A C 1
ATOM 848 O O . LYS A 1 106 ? -3.869 8.702 24.375 1.00 94.12 106 LYS A O 1
ATOM 853 N N . GLN A 1 107 ? -1.924 9.796 24.110 1.00 92.62 107 GLN A N 1
ATOM 854 C CA . GLN A 1 107 ? -1.883 9.684 22.644 1.00 92.62 107 GLN A CA 1
ATOM 855 C C . GLN A 1 107 ? -1.951 8.226 22.157 1.00 92.62 107 GLN A C 1
ATOM 857 O O . GLN A 1 107 ? -2.698 7.920 21.227 1.00 92.62 107 GLN A O 1
ATOM 862 N N . VAL A 1 108 ? -1.220 7.307 22.801 1.00 93.19 108 VAL A N 1
ATOM 863 C CA . VAL A 1 108 ? -1.291 5.868 22.481 1.00 93.19 108 VAL A CA 1
ATOM 864 C C . VAL A 1 108 ? -2.698 5.320 22.740 1.00 93.19 108 VAL A C 1
ATOM 866 O O . VAL A 1 108 ? -3.262 4.642 21.879 1.00 93.19 108 VAL A O 1
ATOM 869 N N . MET A 1 109 ? -3.277 5.619 23.907 1.00 94.25 109 MET A N 1
ATOM 870 C CA . MET A 1 109 ? -4.598 5.116 24.300 1.00 94.25 109 MET A CA 1
ATOM 871 C C . MET A 1 109 ? -5.712 5.647 23.396 1.00 94.25 109 MET A C 1
ATOM 873 O O . MET A 1 109 ? -6.561 4.870 22.962 1.00 94.25 109 MET A O 1
ATOM 877 N N . GLU A 1 110 ? -5.700 6.938 23.067 1.00 92.31 110 GLU A N 1
ATOM 878 C CA . GLU A 1 110 ? -6.682 7.555 22.173 1.00 92.31 110 GLU A CA 1
ATOM 879 C C . GLU A 1 110 ? -6.593 6.971 20.760 1.00 92.31 110 GLU A C 1
ATOM 881 O O . GLU A 1 110 ? -7.617 6.586 20.190 1.00 92.31 110 GLU A O 1
ATOM 886 N N . ALA A 1 111 ? -5.379 6.807 20.220 1.00 89.31 111 ALA A N 1
ATOM 887 C CA . ALA A 1 111 ? -5.177 6.196 18.909 1.00 89.31 111 ALA A CA 1
ATOM 888 C C . ALA A 1 111 ? -5.657 4.734 18.875 1.00 89.31 111 ALA A C 1
ATOM 890 O O . ALA A 1 111 ? -6.340 4.326 17.935 1.00 89.31 111 ALA A O 1
ATOM 891 N N . MET A 1 112 ? -5.342 3.933 19.898 1.00 90.25 112 MET A N 1
ATOM 892 C CA . MET A 1 112 ? -5.817 2.547 19.991 1.00 90.25 112 MET A CA 1
ATOM 893 C C . MET A 1 112 ? -7.337 2.461 20.161 1.00 90.25 112 MET A C 1
ATOM 895 O O . MET A 1 112 ? -7.978 1.639 19.503 1.00 90.25 112 MET A O 1
ATOM 899 N N . SER A 1 113 ? -7.912 3.313 21.012 1.00 91.38 113 SER A N 1
ATOM 900 C CA . SER A 1 113 ? -9.353 3.373 21.264 1.00 91.38 113 SER A CA 1
ATOM 901 C C . SER A 1 113 ? -10.123 3.734 19.993 1.00 91.38 113 SER A C 1
ATOM 903 O O . SER A 1 113 ? -11.063 3.029 19.626 1.00 91.38 113 SER A O 1
ATOM 905 N N . HIS A 1 114 ? -9.666 4.754 19.255 1.00 86.81 114 HIS A N 1
ATOM 906 C CA . HIS A 1 114 ? -10.261 5.151 17.975 1.00 86.81 114 HIS A CA 1
ATOM 907 C C . HIS A 1 114 ? -10.249 4.003 16.959 1.00 86.81 114 HIS A C 1
ATOM 909 O O . HIS A 1 114 ? -11.289 3.671 16.389 1.00 86.81 114 HIS A O 1
ATOM 915 N N . ARG A 1 115 ? -9.101 3.330 16.787 1.00 88.19 115 ARG A N 1
ATOM 916 C CA . ARG A 1 115 ? -8.967 2.187 15.863 1.00 88.19 115 ARG A CA 1
ATOM 917 C C . ARG A 1 115 ? -9.904 1.042 16.237 1.00 88.19 115 ARG A C 1
ATOM 919 O O . ARG A 1 115 ? -10.619 0.529 15.380 1.00 88.19 115 ARG A O 1
ATOM 926 N N . MET A 1 116 ? -9.939 0.683 17.521 1.00 88.50 116 MET A N 1
ATOM 927 C CA . MET A 1 116 ? -10.822 -0.364 18.032 1.00 88.50 116 MET A CA 1
ATOM 928 C C . MET A 1 116 ? -12.297 -0.017 17.812 1.00 88.50 116 MET A C 1
ATOM 930 O O . MET A 1 116 ? -13.076 -0.891 17.437 1.00 88.50 116 MET A O 1
ATOM 934 N N . HIS A 1 117 ? -12.684 1.237 18.048 1.00 87.19 117 HIS A N 1
ATOM 935 C CA . HIS A 1 117 ? -14.052 1.706 17.846 1.00 87.19 117 HIS A CA 1
ATOM 936 C C . HIS A 1 117 ? -14.481 1.591 16.380 1.00 87.19 117 HIS A C 1
ATOM 938 O O . HIS A 1 117 ? -15.521 1.001 16.094 1.00 87.19 117 HIS A O 1
ATOM 944 N N . VAL A 1 118 ? -13.648 2.063 15.446 1.00 84.69 118 VAL A N 1
ATOM 945 C CA . VAL A 1 118 ? -13.916 1.953 14.002 1.00 84.69 118 VAL A CA 1
ATOM 946 C C . VAL A 1 118 ? -14.037 0.489 13.569 1.00 84.69 118 VAL A C 1
ATOM 948 O O . VAL A 1 118 ? -15.000 0.126 12.892 1.00 84.69 118 VAL A O 1
ATOM 951 N N . ASP A 1 119 ? -13.108 -0.373 13.987 1.00 86.00 119 ASP A N 1
ATOM 952 C CA . ASP A 1 119 ? -13.125 -1.787 13.603 1.00 86.00 119 ASP A CA 1
ATOM 953 C C . ASP A 1 119 ? -14.349 -2.524 14.165 1.00 86.00 119 ASP A C 1
ATOM 955 O O . ASP A 1 119 ? -15.016 -3.262 13.433 1.00 86.00 119 ASP A O 1
ATOM 959 N N . LYS A 1 120 ? -14.693 -2.291 15.440 1.00 88.81 120 LYS A N 1
ATOM 960 C CA . LYS A 1 120 ? -15.900 -2.859 16.059 1.00 88.81 120 LYS A CA 1
ATOM 961 C C . LYS A 1 120 ? -17.174 -2.341 15.396 1.00 88.81 120 LYS A C 1
ATOM 963 O O . LYS A 1 120 ? -18.088 -3.131 15.171 1.00 88.81 120 LYS A O 1
ATOM 968 N N . GLY A 1 121 ? -17.226 -1.056 15.043 1.00 87.75 121 GLY A N 1
ATOM 969 C CA . GLY A 1 121 ? -18.358 -0.457 14.337 1.00 87.75 121 GLY A CA 1
ATOM 970 C C . GLY A 1 121 ? -18.616 -1.127 12.986 1.00 87.75 121 GLY A C 1
ATOM 971 O O . GLY A 1 121 ? -19.735 -1.556 12.711 1.00 87.75 121 GLY A O 1
ATOM 972 N N . ILE A 1 122 ? -17.571 -1.312 12.174 1.00 86.88 122 ILE A N 1
ATOM 973 C CA . ILE A 1 122 ? -17.682 -1.997 10.877 1.00 86.88 122 ILE A CA 1
ATOM 974 C C . ILE A 1 122 ? -18.104 -3.460 11.047 1.00 86.88 122 ILE A C 1
ATOM 976 O O . ILE A 1 122 ? -18.980 -3.934 10.322 1.00 86.88 122 ILE A O 1
ATOM 980 N N . GLN A 1 123 ? -17.531 -4.176 12.020 1.00 88.81 123 GLN A N 1
ATOM 981 C CA . GLN A 1 123 ? -17.937 -5.554 12.310 1.00 88.81 123 GLN A CA 1
ATOM 982 C C . GLN A 1 123 ? -19.410 -5.643 12.721 1.00 88.81 123 GLN A C 1
ATOM 984 O O . GLN A 1 123 ? -20.113 -6.539 12.257 1.00 88.81 123 GLN A O 1
ATOM 989 N N . LEU A 1 124 ? -19.887 -4.721 13.562 1.00 90.94 124 LEU A N 1
ATOM 990 C CA . LEU A 1 124 ? -21.281 -4.680 13.993 1.00 90.94 124 LEU A CA 1
ATOM 991 C C . LEU A 1 124 ? -22.222 -4.440 12.810 1.00 90.94 124 LEU A C 1
ATOM 993 O O . LEU A 1 124 ? -23.210 -5.156 12.674 1.00 90.94 124 LEU A O 1
ATOM 997 N N . ILE A 1 125 ? -21.888 -3.500 11.922 1.00 89.19 125 ILE A N 1
ATOM 998 C CA . ILE A 1 125 ? -22.665 -3.236 10.702 1.00 89.19 125 ILE A CA 1
ATOM 999 C C . ILE A 1 125 ? -22.732 -4.483 9.819 1.00 89.19 125 ILE A C 1
ATOM 1001 O O . ILE A 1 125 ? -23.811 -4.845 9.356 1.00 89.19 125 ILE A O 1
ATOM 1005 N N . GLY A 1 126 ? -21.610 -5.181 9.619 1.00 90.12 126 GLY A N 1
ATOM 1006 C CA . GLY A 1 126 ? -21.603 -6.433 8.858 1.00 90.12 126 GLY A CA 1
ATOM 1007 C C . GLY A 1 126 ? -22.507 -7.497 9.467 1.00 90.12 126 GLY A C 1
ATOM 1008 O O . GLY A 1 126 ? -23.291 -8.116 8.752 1.00 90.12 126 GLY A O 1
ATOM 1009 N N . LYS A 1 127 ? -22.439 -7.675 10.792 1.00 93.50 127 LYS A N 1
ATOM 1010 C CA . LYS A 1 127 ? -23.298 -8.622 11.515 1.00 93.50 127 LYS A CA 1
ATOM 1011 C C . LYS A 1 127 ? -24.775 -8.245 11.438 1.00 93.50 127 LYS A C 1
ATOM 1013 O O . LYS A 1 127 ? -25.612 -9.130 11.313 1.00 93.50 127 LYS A O 1
ATOM 1018 N N . LEU A 1 128 ? -25.094 -6.953 11.485 1.00 93.81 128 LEU A N 1
ATOM 1019 C CA . LEU A 1 128 ? -26.466 -6.460 11.380 1.00 93.81 128 LEU A CA 1
ATOM 1020 C C . LEU A 1 128 ? -27.044 -6.673 9.974 1.00 93.81 128 LEU A C 1
ATOM 1022 O O . LEU A 1 128 ? -28.199 -7.059 9.843 1.00 93.81 128 LEU A O 1
ATOM 1026 N N . LEU A 1 129 ? -26.251 -6.424 8.929 1.00 91.69 129 LEU A N 1
ATOM 1027 C CA . LEU A 1 129 ? -26.713 -6.504 7.540 1.00 91.69 129 LEU A CA 1
ATOM 1028 C C . LEU A 1 129 ? -26.751 -7.932 6.988 1.00 91.69 129 LEU A C 1
ATOM 1030 O O . LEU A 1 129 ? -27.602 -8.231 6.155 1.00 91.69 129 LEU A O 1
ATOM 1034 N N . PHE A 1 130 ? -25.830 -8.797 7.415 1.00 93.44 130 PHE A N 1
ATOM 1035 C CA . PHE A 1 130 ? -25.640 -10.124 6.816 1.00 93.44 130 PHE A CA 1
ATOM 1036 C C . PHE A 1 130 ? -25.707 -11.277 7.828 1.00 93.44 130 PHE A C 1
ATOM 1038 O O . PHE A 1 130 ? -25.606 -12.433 7.432 1.00 93.44 130 PHE A O 1
ATOM 1045 N N . GLY A 1 131 ? -25.900 -10.995 9.118 1.00 93.81 131 GLY A N 1
ATOM 1046 C CA . GLY A 1 131 ? -25.912 -11.995 10.188 1.00 93.81 131 GLY A CA 1
ATOM 1047 C C . GLY A 1 131 ? -24.535 -12.237 10.816 1.00 93.81 131 GLY A C 1
ATOM 1048 O O . GLY A 1 131 ? -23.497 -11.836 10.285 1.00 93.81 131 GLY A O 1
ATOM 1049 N N . VAL A 1 132 ? -24.521 -12.897 11.979 1.00 93.44 132 VAL A N 1
ATOM 1050 C CA . VAL A 1 132 ? -23.309 -13.081 12.804 1.00 93.44 132 VAL A CA 1
ATOM 1051 C C . VAL A 1 132 ? -22.234 -13.912 12.098 1.00 93.44 132 VAL A C 1
ATOM 1053 O O . VAL A 1 132 ? -21.053 -13.595 12.234 1.00 93.44 132 VAL A O 1
ATOM 1056 N N . GLU A 1 133 ? -22.645 -14.925 11.334 1.00 92.06 133 GLU A N 1
ATOM 1057 C CA . GLU A 1 133 ? -21.750 -15.838 10.611 1.00 92.06 133 GLU A CA 1
ATOM 1058 C C . GLU A 1 133 ? -21.288 -15.240 9.276 1.00 92.06 133 GLU A C 1
ATOM 1060 O O . GLU A 1 133 ? -20.094 -15.049 9.055 1.00 92.06 133 GLU A O 1
ATOM 1065 N N . ARG A 1 134 ? -22.232 -14.842 8.413 1.00 92.56 134 ARG A N 1
ATOM 1066 C CA . ARG A 1 134 ? -21.913 -14.349 7.063 1.00 92.56 134 ARG A CA 1
ATOM 1067 C C . ARG A 1 134 ? -21.373 -12.920 7.039 1.00 92.56 134 ARG A C 1
ATOM 1069 O O . ARG A 1 134 ? -20.686 -12.550 6.092 1.00 92.56 134 ARG A O 1
ATOM 1076 N N . GLY A 1 135 ? -21.650 -12.098 8.052 1.00 91.31 135 GLY A N 1
ATOM 1077 C CA . GLY A 1 135 ? -21.154 -10.720 8.132 1.00 91.31 135 GLY A CA 1
ATOM 1078 C C . GLY A 1 135 ? -19.633 -10.624 8.000 1.00 91.31 135 GLY A C 1
ATOM 1079 O O . GLY A 1 135 ? -19.149 -9.971 7.073 1.00 91.31 135 GLY A O 1
ATOM 1080 N N . PRO A 1 136 ? -18.855 -11.281 8.876 1.00 90.62 136 PRO A N 1
ATOM 1081 C CA . PRO A 1 136 ? -17.400 -11.328 8.762 1.00 90.62 136 PRO A CA 1
ATOM 1082 C C . PRO A 1 136 ? -16.895 -11.902 7.432 1.00 90.62 136 PRO A C 1
ATOM 1084 O O . PRO A 1 136 ? -15.931 -11.367 6.885 1.00 90.62 136 PRO A O 1
ATOM 1087 N N . GLU A 1 137 ? -17.524 -12.953 6.902 1.00 91.19 137 GLU A N 1
ATOM 1088 C CA . GLU A 1 137 ? -17.132 -13.565 5.624 1.00 91.19 137 GLU A CA 1
ATOM 1089 C C . GLU A 1 137 ? -17.268 -12.565 4.475 1.00 91.19 137 GLU A C 1
ATOM 1091 O O . GLU A 1 137 ? -16.315 -12.293 3.741 1.00 91.19 137 GLU A O 1
ATOM 1096 N N . VAL A 1 138 ? -18.437 -11.941 4.372 1.00 89.94 138 VAL A N 1
ATOM 1097 C CA . VAL A 1 138 ? -18.768 -10.996 3.310 1.00 89.94 138 VAL A CA 1
ATOM 1098 C C . VAL A 1 138 ? -17.900 -9.736 3.396 1.00 89.94 138 VAL A C 1
ATOM 1100 O O . VAL A 1 138 ? -17.377 -9.284 2.378 1.00 89.94 138 VAL A O 1
ATOM 1103 N N . LEU A 1 139 ? -17.672 -9.191 4.598 1.00 89.06 139 LEU A N 1
ATOM 1104 C CA . LEU A 1 139 ? -16.821 -8.008 4.780 1.00 89.06 139 LEU A CA 1
ATOM 1105 C C . LEU A 1 139 ? -15.344 -8.274 4.451 1.00 89.06 139 LEU A C 1
ATOM 1107 O O . LEU A 1 139 ? -14.650 -7.368 3.989 1.00 89.06 139 LEU A O 1
ATOM 1111 N N . ASN A 1 140 ? -14.833 -9.477 4.728 1.00 89.94 140 ASN A N 1
ATOM 1112 C CA . ASN A 1 140 ? -13.415 -9.800 4.538 1.00 89.94 140 ASN A CA 1
ATOM 1113 C C . ASN A 1 140 ? -13.104 -10.437 3.176 1.00 89.94 140 ASN A C 1
ATOM 1115 O O . ASN A 1 140 ? -11.929 -10.602 2.843 1.00 89.94 140 ASN A O 1
ATOM 1119 N N . THR A 1 141 ? -14.123 -10.755 2.376 1.00 91.94 141 THR A N 1
ATOM 1120 C CA . THR A 1 141 ? -13.945 -11.365 1.056 1.00 91.94 141 THR A CA 1
ATOM 1121 C C . THR A 1 141 ? -13.100 -10.482 0.133 1.00 91.94 141 THR A C 1
ATOM 1123 O O . THR A 1 141 ? -13.270 -9.263 0.029 1.00 91.94 141 THR A O 1
ATOM 1126 N N . VAL A 1 142 ? -12.156 -11.122 -0.556 1.00 91.00 142 VAL A N 1
ATOM 1127 C CA . VAL A 1 142 ? -11.251 -10.501 -1.525 1.00 91.00 142 VAL A CA 1
ATOM 1128 C C . VAL A 1 142 ? -11.716 -10.887 -2.921 1.00 91.00 142 VAL A C 1
ATOM 1130 O O . VAL A 1 142 ? -11.738 -12.068 -3.251 1.00 91.00 142 VAL A O 1
ATOM 1133 N N . ARG A 1 143 ? -12.061 -9.900 -3.757 1.00 92.44 143 ARG A N 1
ATOM 1134 C CA . ARG A 1 143 ? -12.313 -10.167 -5.179 1.00 92.44 143 ARG A CA 1
ATOM 1135 C C . ARG A 1 143 ? -11.046 -10.705 -5.863 1.00 92.44 143 ARG A C 1
ATOM 1137 O O . ARG A 1 143 ? -9.951 -10.273 -5.487 1.00 92.44 143 ARG A O 1
ATOM 1144 N N . PRO A 1 144 ? -11.179 -11.601 -6.859 1.00 94.38 144 PRO A N 1
ATOM 1145 C CA . PRO A 1 144 ? -10.055 -12.080 -7.656 1.00 94.38 144 PRO A CA 1
ATOM 1146 C C . PRO A 1 144 ? -9.216 -10.944 -8.257 1.00 94.38 144 PRO A C 1
ATOM 1148 O O . PRO A 1 144 ? -9.721 -9.852 -8.534 1.00 94.38 144 PRO A O 1
ATOM 1151 N N . ALA A 1 145 ? -7.929 -11.211 -8.486 1.00 91.94 145 ALA A N 1
ATOM 1152 C CA . ALA A 1 145 ? -7.032 -10.255 -9.126 1.00 91.94 145 ALA A CA 1
ATOM 1153 C C . ALA A 1 145 ? -7.559 -9.842 -10.514 1.00 91.94 145 ALA A C 1
ATOM 1155 O O . ALA A 1 145 ? -8.073 -10.668 -11.264 1.00 91.94 145 ALA A O 1
ATOM 1156 N N . GLY A 1 146 ? -7.437 -8.555 -10.843 1.00 90.88 146 GLY A N 1
ATOM 1157 C CA . GLY A 1 146 ? -7.935 -7.982 -12.099 1.00 90.88 146 GLY A CA 1
ATOM 1158 C C . GLY A 1 146 ? -9.387 -7.492 -12.056 1.00 90.88 146 GLY A C 1
ATOM 1159 O O . GLY A 1 146 ? -9.790 -6.755 -12.950 1.00 90.88 146 GLY A O 1
ATOM 1160 N N . GLN A 1 147 ? -10.162 -7.820 -11.016 1.00 93.88 147 GLN A N 1
ATOM 1161 C CA . GLN A 1 147 ? -11.505 -7.262 -10.843 1.00 93.88 147 GLN A CA 1
ATOM 1162 C C . GLN A 1 147 ? -11.485 -5.891 -10.148 1.00 93.88 147 GLN A C 1
ATOM 1164 O O . GLN A 1 147 ? -10.641 -5.649 -9.276 1.00 93.88 147 GLN A O 1
ATOM 1169 N N . PRO A 1 148 ? -12.435 -4.992 -10.476 1.00 93.06 148 PRO A N 1
ATOM 1170 C CA . PRO A 1 148 ? -12.595 -3.737 -9.753 1.00 93.06 148 PRO A CA 1
ATOM 1171 C C . PRO A 1 148 ? -13.039 -3.994 -8.307 1.00 93.06 148 PRO A C 1
ATOM 1173 O O . PRO A 1 148 ? -13.735 -4.970 -8.014 1.00 93.06 148 PRO A O 1
ATOM 1176 N N . LEU A 1 149 ? -12.660 -3.089 -7.396 1.00 91.00 149 LEU A N 1
ATOM 1177 C CA . LEU A 1 149 ? -13.009 -3.184 -5.973 1.00 91.00 149 LEU A CA 1
ATOM 1178 C C . LEU A 1 149 ? -14.531 -3.202 -5.748 1.00 91.00 149 LEU A C 1
ATOM 1180 O O . LEU A 1 149 ? -15.016 -3.983 -4.936 1.00 91.00 149 LEU A O 1
ATOM 1184 N N . VAL A 1 150 ? -15.251 -2.349 -6.481 1.00 92.50 150 VAL A N 1
ATOM 1185 C CA . VAL A 1 150 ? -16.714 -2.218 -6.503 1.00 92.50 150 VAL A CA 1
ATOM 1186 C C . VAL A 1 150 ? -17.202 -2.069 -7.929 1.00 92.50 150 VAL A C 1
ATOM 1188 O O . VAL A 1 150 ? -16.471 -1.570 -8.783 1.00 92.50 150 VAL A O 1
ATOM 1191 N N . ASP A 1 151 ? -18.470 -2.392 -8.143 1.00 94.19 151 ASP A N 1
ATOM 1192 C CA . ASP A 1 151 ? -19.143 -2.187 -9.431 1.00 94.19 151 ASP A CA 1
ATOM 1193 C C . ASP A 1 151 ? -19.842 -0.823 -9.486 1.00 94.19 151 ASP A C 1
ATOM 1195 O O . ASP A 1 151 ? -19.905 -0.208 -10.545 1.00 94.19 151 ASP A O 1
ATOM 1199 N N . ASP A 1 152 ? -20.290 -0.293 -8.337 1.00 94.62 152 ASP A N 1
ATOM 1200 C CA . ASP A 1 152 ? -20.860 1.055 -8.229 1.00 94.62 152 ASP A CA 1
ATOM 1201 C C . ASP A 1 152 ? -20.066 1.943 -7.254 1.00 94.62 152 ASP A C 1
ATOM 1203 O O . ASP A 1 152 ? -20.244 1.933 -6.030 1.00 94.62 152 ASP A O 1
ATOM 1207 N N . TRP A 1 153 ? -19.211 2.790 -7.828 1.00 94.69 153 TRP A N 1
ATOM 1208 C CA . TRP A 1 153 ? -18.443 3.797 -7.094 1.00 94.69 153 TRP A CA 1
ATOM 1209 C C . TRP A 1 153 ? -19.314 4.884 -6.448 1.00 94.69 153 TRP A C 1
ATOM 1211 O O . TRP A 1 153 ? -18.914 5.451 -5.427 1.00 94.69 153 TRP A O 1
ATOM 1221 N N . LYS A 1 154 ? -20.491 5.203 -7.006 1.00 95.31 154 LYS A N 1
ATOM 1222 C CA . LYS A 1 154 ? -21.430 6.164 -6.399 1.00 95.31 154 LYS A CA 1
ATOM 1223 C C . LYS A 1 154 ? -22.055 5.560 -5.145 1.00 95.31 154 LYS A C 1
ATOM 1225 O O . LYS A 1 154 ? -22.153 6.260 -4.137 1.00 95.31 154 LYS A O 1
ATOM 1230 N N . CYS A 1 155 ? -22.421 4.279 -5.186 1.00 92.00 155 CYS A N 1
ATOM 1231 C CA . CYS A 1 155 ? -22.902 3.543 -4.017 1.00 92.00 155 CYS A CA 1
ATOM 1232 C C . CYS A 1 155 ? -21.847 3.522 -2.902 1.00 92.00 155 CYS A C 1
ATOM 1234 O O . CYS A 1 155 ? -22.141 3.957 -1.788 1.00 92.00 155 CYS A O 1
ATOM 1236 N N . LEU A 1 156 ? -20.595 3.155 -3.215 1.00 90.81 156 LEU A N 1
ATOM 1237 C CA . LEU A 1 156 ? -19.501 3.162 -2.235 1.00 90.81 156 LEU A CA 1
ATOM 1238 C C . LEU A 1 156 ? -19.337 4.534 -1.567 1.00 90.81 156 LEU A C 1
ATOM 1240 O O . LEU A 1 156 ? -19.275 4.623 -0.343 1.00 90.81 156 LEU A O 1
ATOM 1244 N N . LYS A 1 157 ? -19.313 5.617 -2.356 1.00 89.75 157 LYS A N 1
ATOM 1245 C CA . LYS A 1 157 ? -19.217 6.984 -1.819 1.00 89.75 157 LYS A CA 1
ATOM 1246 C C . LYS A 1 157 ? -20.371 7.301 -0.868 1.00 89.75 157 LYS A C 1
ATOM 1248 O O . LYS A 1 157 ? -20.124 7.807 0.221 1.00 89.75 157 LYS A O 1
ATOM 1253 N N . LYS A 1 158 ? -21.613 6.974 -1.243 1.00 90.31 158 LYS A N 1
ATOM 1254 C CA . LYS A 1 158 ? -22.790 7.177 -0.380 1.00 90.31 158 LYS A CA 1
ATOM 1255 C C . LYS A 1 158 ? -22.697 6.375 0.920 1.00 90.31 158 LYS A C 1
ATOM 1257 O O . LYS A 1 158 ? -22.988 6.925 1.977 1.00 90.31 158 LYS A O 1
ATOM 1262 N N . MET A 1 159 ? -22.257 5.116 0.862 1.00 85.62 159 MET A N 1
ATOM 1263 C CA . MET A 1 159 ? -22.079 4.275 2.053 1.00 85.62 159 MET A CA 1
ATOM 1264 C C . MET A 1 159 ? -21.012 4.839 2.991 1.00 85.62 159 MET A C 1
ATOM 1266 O O . MET A 1 159 ? -21.239 4.924 4.195 1.00 85.62 159 MET A O 1
ATOM 1270 N N . VAL A 1 160 ? -19.876 5.283 2.446 1.00 84.94 160 VAL A N 1
ATOM 1271 C CA . VAL A 1 160 ? -18.814 5.927 3.230 1.00 84.94 160 VAL A CA 1
ATOM 1272 C C . VAL A 1 160 ? -19.325 7.214 3.870 1.00 84.94 160 VAL A C 1
ATOM 1274 O O . VAL A 1 160 ? -19.172 7.383 5.071 1.00 84.94 160 VAL A O 1
ATOM 1277 N N . ILE A 1 161 ? -20.000 8.086 3.117 1.00 83.56 161 ILE A N 1
ATOM 1278 C CA . ILE A 1 161 ? -20.583 9.322 3.663 1.00 83.56 161 ILE A CA 1
ATOM 1279 C C . ILE A 1 161 ? -21.582 9.007 4.783 1.00 83.56 161 ILE A C 1
ATOM 1281 O O . ILE A 1 161 ? -21.504 9.610 5.848 1.00 83.56 161 ILE A O 1
ATOM 1285 N N . SER A 1 162 ? -22.476 8.035 4.587 1.00 80.19 162 SER A N 1
ATOM 1286 C CA . SER A 1 162 ? -23.444 7.630 5.613 1.00 80.19 162 SER A CA 1
ATOM 1287 C C . SER A 1 162 ? -22.773 7.096 6.878 1.00 80.19 162 SER A C 1
ATOM 1289 O O . SER A 1 162 ? -23.281 7.322 7.972 1.00 80.19 162 SER A O 1
ATOM 1291 N N . LEU A 1 163 ? -21.649 6.388 6.739 1.00 75.19 163 LEU A N 1
ATOM 1292 C CA . LEU A 1 163 ? -20.872 5.903 7.874 1.00 75.19 163 LEU A CA 1
ATOM 1293 C C . LEU A 1 163 ? -20.250 7.077 8.641 1.00 75.19 163 LEU A C 1
ATOM 1295 O O . LEU A 1 163 ? -20.351 7.131 9.859 1.00 75.19 163 LEU A O 1
ATOM 1299 N N . ILE A 1 164 ? -19.654 8.032 7.921 1.00 67.19 164 ILE A N 1
ATOM 1300 C CA . ILE A 1 164 ? -18.948 9.192 8.488 1.00 67.19 164 ILE A CA 1
ATOM 1301 C C . ILE A 1 164 ? -19.906 10.161 9.180 1.00 67.19 164 ILE A C 1
ATOM 1303 O O . ILE A 1 164 ? -19.580 10.673 10.244 1.00 67.19 164 ILE A O 1
ATOM 1307 N N . LEU A 1 165 ? -21.080 10.407 8.595 1.00 59.97 165 LEU A N 1
ATOM 1308 C CA . LEU A 1 165 ? -22.095 11.299 9.160 1.00 59.97 165 LEU A CA 1
ATOM 1309 C C . LEU A 1 165 ? -22.822 10.695 10.369 1.00 59.97 165 LEU A C 1
ATOM 1311 O O . LEU A 1 165 ? -23.609 11.391 11.011 1.00 59.97 165 LEU A O 1
ATOM 1315 N N . SER A 1 166 ? -22.573 9.423 10.701 1.00 57.91 166 SER A N 1
ATOM 1316 C CA . SER A 1 166 ? -23.049 8.882 11.968 1.00 57.91 166 SER A CA 1
ATOM 1317 C C . SER A 1 166 ? -22.351 9.622 13.125 1.00 57.91 166 SER A C 1
ATOM 1319 O O . SER A 1 166 ? -21.138 9.848 13.053 1.00 57.91 166 SER A O 1
ATOM 1321 N N . PRO A 1 167 ? -23.064 9.989 14.210 1.00 49.69 167 PRO A N 1
ATOM 1322 C CA . PRO A 1 167 ? -22.504 10.757 15.336 1.00 49.69 167 PRO A CA 1
ATOM 1323 C C . PRO A 1 167 ? -21.293 10.101 16.022 1.00 49.69 167 PRO A C 1
ATOM 1325 O O . PRO A 1 167 ? -20.676 10.683 16.908 1.00 49.69 167 PRO A O 1
ATOM 1328 N N . SER A 1 168 ? -20.983 8.861 15.648 1.00 51.56 168 SER A N 1
ATOM 1329 C CA . SER A 1 168 ? -20.020 7.975 16.281 1.00 51.56 168 SER A CA 1
ATOM 1330 C C . SER A 1 168 ? -18.633 7.988 15.633 1.00 51.56 168 SER A C 1
ATOM 1332 O O . SER A 1 168 ? -17.781 7.229 16.087 1.00 51.56 168 SER A O 1
ATOM 1334 N N . SER A 1 169 ? -18.371 8.755 14.569 1.00 53.31 169 SER A N 1
ATOM 1335 C CA . SER A 1 169 ? -17.161 8.530 13.758 1.00 53.31 169 SER A CA 1
ATOM 1336 C C . SER A 1 169 ? -16.529 9.791 13.178 1.00 53.31 169 SER A C 1
ATOM 1338 O O . SER A 1 169 ? -17.127 10.482 12.363 1.00 53.31 169 SER A O 1
ATOM 1340 N N . SER A 1 170 ? -15.249 10.017 13.496 1.00 55.81 170 SER A N 1
ATOM 1341 C CA . SER A 1 170 ? -14.354 10.794 12.634 1.00 55.81 170 SER A CA 1
ATOM 1342 C C . SER A 1 170 ? -13.634 9.840 11.677 1.00 55.81 170 SER A C 1
ATOM 1344 O O . SER A 1 170 ? -13.045 8.840 12.103 1.00 55.81 170 SER A O 1
ATOM 1346 N N . PHE A 1 171 ? -13.696 10.112 10.371 1.00 55.00 171 PHE A N 1
ATOM 1347 C CA . PHE A 1 171 ? -12.953 9.332 9.380 1.00 55.00 171 PHE A CA 1
ATOM 1348 C C . PHE A 1 171 ? -11.475 9.709 9.454 1.00 55.00 171 PHE A C 1
ATOM 1350 O O . PHE A 1 171 ? -11.059 10.759 8.972 1.00 55.00 171 PHE A O 1
ATOM 1357 N N . SER A 1 172 ? -10.679 8.860 10.092 1.00 62.72 172 SER A N 1
ATOM 1358 C CA . SER A 1 172 ? -9.222 8.997 10.121 1.00 62.72 172 SER A CA 1
ATOM 1359 C C . SER A 1 172 ? -8.579 8.288 8.926 1.00 62.72 172 SER A C 1
ATOM 1361 O O . SER A 1 172 ? -9.206 7.456 8.267 1.00 62.72 172 SER A O 1
ATOM 1363 N N . PHE A 1 173 ? -7.289 8.535 8.683 1.00 58.91 173 PHE A N 1
ATOM 1364 C CA . PHE A 1 173 ? -6.511 7.815 7.665 1.00 58.91 173 PHE A CA 1
ATOM 1365 C C . PHE A 1 173 ? -6.597 6.285 7.838 1.00 58.91 173 PHE A C 1
ATOM 1367 O O . PHE A 1 173 ? -6.655 5.542 6.860 1.00 58.91 173 PHE A O 1
ATOM 1374 N N . PHE A 1 174 ? -6.718 5.802 9.082 1.00 57.03 174 PHE A N 1
ATOM 1375 C CA . PHE A 1 174 ? -6.946 4.389 9.394 1.00 57.03 174 PHE A CA 1
ATOM 1376 C C . PHE A 1 174 ? -8.296 3.866 8.881 1.00 57.03 174 PHE A C 1
ATOM 1378 O O . PHE A 1 174 ? -8.386 2.727 8.423 1.00 57.03 174 PHE A O 1
ATOM 1385 N N . SER A 1 175 ? -9.330 4.706 8.883 1.00 63.88 175 SER A N 1
ATOM 1386 C CA . SER A 1 175 ? -10.687 4.335 8.461 1.00 63.88 175 SER A CA 1
ATOM 1387 C C . SER A 1 175 ? -10.750 3.950 6.978 1.00 63.88 175 SER A C 1
ATOM 1389 O O . SER A 1 175 ? -11.568 3.114 6.591 1.00 63.88 175 SER A O 1
ATOM 1391 N N . SER A 1 176 ? -9.817 4.455 6.158 1.00 69.44 176 SER A N 1
ATOM 1392 C CA . SER A 1 176 ? -9.668 4.063 4.749 1.00 69.44 176 SER A CA 1
ATOM 1393 C C . SER A 1 176 ? -9.414 2.560 4.552 1.00 69.44 176 SER A C 1
ATOM 1395 O O . SER A 1 176 ? -9.806 1.990 3.534 1.00 69.44 176 SER A O 1
ATOM 1397 N N . CYS A 1 177 ? -8.848 1.872 5.551 1.00 72.25 177 CYS A N 1
ATOM 1398 C CA . CYS A 1 177 ? -8.592 0.430 5.495 1.00 72.25 177 CYS A CA 1
ATOM 1399 C C . CYS A 1 177 ? -9.881 -0.397 5.409 1.00 72.25 177 CYS A C 1
ATOM 1401 O O . CYS A 1 177 ? -9.853 -1.535 4.940 1.00 72.25 177 CYS A O 1
ATOM 1403 N N . ASN A 1 178 ? -11.004 0.179 5.842 1.00 74.88 178 ASN A N 1
ATOM 1404 C CA . ASN A 1 178 ? -12.312 -0.455 5.819 1.00 74.88 178 ASN A CA 1
ATOM 1405 C C . ASN A 1 178 ? -13.107 -0.141 4.539 1.00 74.88 178 ASN A C 1
ATOM 1407 O O . ASN A 1 178 ? -14.206 -0.660 4.388 1.00 74.88 178 ASN A O 1
ATOM 1411 N N . LEU A 1 179 ? -12.564 0.619 3.575 1.00 73.12 179 LEU A N 1
ATOM 1412 C CA . LEU A 1 179 ? -13.270 0.945 2.324 1.00 73.12 179 LEU A CA 1
ATOM 1413 C C . LEU A 1 179 ? -13.726 -0.299 1.553 1.00 73.12 179 LEU A C 1
ATOM 1415 O O . LEU A 1 179 ? -14.840 -0.315 1.042 1.00 73.12 179 LEU A O 1
ATOM 1419 N N . ARG A 1 180 ? -12.914 -1.366 1.532 1.00 77.31 180 ARG A N 1
ATOM 1420 C CA . ARG A 1 180 ? -13.336 -2.667 0.986 1.00 77.31 180 ARG A CA 1
ATOM 1421 C C . ARG A 1 180 ? -14.516 -3.255 1.763 1.00 77.31 180 ARG A C 1
ATOM 1423 O O . ARG A 1 180 ? -15.456 -3.755 1.161 1.00 77.31 180 ARG A O 1
ATOM 1430 N N . ARG A 1 181 ? -14.475 -3.193 3.095 1.00 62.84 181 ARG A N 1
ATOM 1431 C CA . ARG A 1 181 ? -15.551 -3.707 3.955 1.00 62.84 181 ARG A CA 1
ATOM 1432 C C . ARG A 1 181 ? -16.852 -2.920 3.758 1.00 62.84 181 ARG A C 1
ATOM 1434 O O . ARG A 1 181 ? -17.931 -3.478 3.873 1.00 62.84 181 ARG A O 1
ATOM 1441 N N . CYS A 1 182 ? -16.762 -1.647 3.381 1.00 53.91 182 CYS A N 1
ATOM 1442 C CA . CYS A 1 182 ? -17.913 -0.821 3.004 1.00 53.91 182 CYS A CA 1
ATOM 1443 C C . CYS A 1 182 ? -18.429 -1.083 1.577 1.00 53.91 182 CYS A C 1
ATOM 1445 O O . CYS A 1 182 ? -19.428 -0.498 1.181 1.00 53.91 182 CYS A O 1
ATOM 1447 N N . SER A 1 183 ? -17.749 -1.919 0.792 1.00 51.69 183 SER A N 1
ATOM 1448 C CA . SER A 1 183 ? -17.946 -2.085 -0.654 1.00 51.69 183 SER A CA 1
ATOM 1449 C C . SER A 1 183 ? -18.787 -3.319 -1.019 1.00 51.69 183 SER A C 1
ATOM 1451 O O . SER A 1 183 ? -18.844 -3.723 -2.182 1.00 51.69 183 SER A O 1
ATOM 1453 N N . VAL A 1 184 ? -19.431 -3.933 -0.026 1.00 51.53 184 VAL A N 1
ATOM 1454 C CA . VAL A 1 184 ? -20.157 -5.194 -0.178 1.00 51.53 184 VAL A CA 1
ATOM 1455 C C . VAL A 1 184 ? -21.338 -5.063 -1.142 1.00 51.53 184 VAL A C 1
ATOM 1457 O O . VAL A 1 184 ? -22.198 -4.196 -0.998 1.00 51.53 184 VAL A O 1
ATOM 1460 N N . HIS A 1 185 ? -21.397 -5.993 -2.095 1.00 46.50 185 HIS A N 1
ATOM 1461 C CA . HIS A 1 185 ? -22.490 -6.149 -3.045 1.00 46.50 185 HIS A CA 1
ATOM 1462 C C . HIS A 1 185 ? -23.811 -6.491 -2.337 1.00 46.50 185 HIS A C 1
ATOM 1464 O O . HIS A 1 185 ? -23.941 -7.557 -1.737 1.00 46.50 185 HIS A O 1
ATOM 1470 N N . ARG A 1 186 ? -24.820 -5.619 -2.462 1.00 36.25 186 ARG A N 1
ATOM 1471 C CA . ARG A 1 186 ? -26.224 -6.021 -2.316 1.00 36.25 186 ARG A CA 1
ATOM 1472 C C . ARG A 1 186 ? -26.690 -6.581 -3.657 1.00 36.25 186 ARG A C 1
ATOM 1474 O O . ARG A 1 186 ? -27.105 -5.817 -4.519 1.00 36.25 186 ARG A O 1
ATOM 1481 N N . HIS A 1 187 ? -26.613 -7.894 -3.822 1.00 31.56 187 HIS A N 1
ATOM 1482 C CA . HIS A 1 187 ? -27.554 -8.591 -4.691 1.00 31.56 187 HIS A CA 1
ATOM 1483 C C . HIS A 1 187 ? -28.617 -9.208 -3.781 1.00 31.56 187 HIS A C 1
ATOM 1485 O O . HIS A 1 187 ? -28.386 -10.237 -3.149 1.00 31.56 187 HIS A O 1
ATOM 1491 N N . MET A 1 188 ? -29.729 -8.488 -3.651 1.00 31.98 188 MET A N 1
ATOM 1492 C CA . MET A 1 188 ? -31.050 -9.047 -3.376 1.00 31.98 188 MET A CA 1
ATOM 1493 C C . MET A 1 188 ? -31.888 -8.789 -4.617 1.00 31.98 188 MET A C 1
ATOM 1495 O O . MET A 1 188 ? -31.743 -7.670 -5.164 1.00 31.98 188 MET A O 1
#

Organism: Gossypium mustelinum (NCBI:txid34275)